Protein AF-A0A6P7T5J6-F1 (afdb_monomer_lite)

Foldseek 3Di:
DLLVLLLVLLLVLCVVCVVVQLVQQDPVLLVLLVVQCVVVVVDDVVLVVVLVVDDHSSSSSNSVSVSLSVSSVPDDSVSNVVSSVSSLVSCCVRPVVSSVVSVVSSVVSSVVVVVVVVVVVVVVVVVVVVVVVVVVVVVVVVVVVVVVVVVVVVVVVVVVVVVVVVVVVVVVVVVVVVVVVVVD

InterPro domains:
  IPR001315 CARD domain [PF00619] (13-102)
  IPR001315 CARD domain [PS50209] (6-106)
  IPR011029 Death-like domain superfamily [G3DSA:1.10.533.10] (2-104)
  IPR011029 Death-like domain superfamily [SSF47986] (11-71)

Sequence (184 aa):
MMAALQQMSNAKIIQRYYEVLVNSLDSVGIKKIIDRLLSHSLILIENKNEIQTEKTPEDKSRKLLDIILNQVRTEDNENKSEFFDEFMKVLNEVDKNLASSMKKEAEEKAKKEAEEKAKKEAEEKAKKEAEEKAKKEAEEKAKKEAEEKAKKEAEEKAKKEAEEKAKKEAEEKAEEEETLAALM

pLDDT: mean 88.1, std 8.44, range [58.12, 95.31]

Radius of gyration: 41.43 Å; chains: 1; bounding box: 93×23×114 Å

Organism: NCBI:txid2607531

Secondary structure (DSSP, 8-state):
-HHHHHHHHHHHHHHHTHHHHHHH--HHHHHHHHHHHHHTTSS-HHHHHHHHT-SSHHHHHHHHHHHHHHHHHHS-HHHHHHHHHHHHHHHHHH-HHHHHHHHHHHHHHHHHHHHHHHHHHHHHHHHHHHHHHHHHHHHHHHHHHHHHHHHHHHHHHHHHHHHHHHHHHHHHHHHHHHHHHTT-

Structure (mmCIF, N/CA/C/O backbone):
data_AF-A0A6P7T5J6-F1
#
_entry.id   AF-A0A6P7T5J6-F1
#
loop_
_atom_site.group_PDB
_atom_site.id
_atom_site.type_symbol
_atom_site.label_atom_id
_atom_site.label_alt_id
_atom_site.label_comp_id
_atom_site.label_asym_id
_atom_site.label_entity_id
_atom_site.label_seq_id
_atom_site.pdbx_PDB_ins_code
_atom_site.Cartn_x
_atom_site.Cartn_y
_atom_site.Cartn_z
_atom_site.occupancy
_atom_site.B_iso_or_equiv
_atom_site.auth_seq_id
_atom_site.auth_comp_id
_atom_site.auth_asym_id
_atom_site.auth_atom_id
_atom_site.pdbx_PDB_model_num
ATOM 1 N N . MET A 1 1 ? 2.928 -9.021 0.822 1.00 58.12 1 MET A N 1
ATOM 2 C CA . MET A 1 1 ? 2.560 -7.713 0.224 1.00 58.12 1 MET A CA 1
ATOM 3 C C . MET A 1 1 ? 1.120 -7.299 0.520 1.00 58.12 1 MET A C 1
ATOM 5 O O . MET A 1 1 ? 0.932 -6.166 0.938 1.00 58.12 1 MET A O 1
ATOM 9 N N . MET A 1 2 ? 0.125 -8.185 0.361 1.00 63.31 2 MET A N 1
ATOM 10 C CA . MET A 1 2 ? -1.283 -7.864 0.668 1.00 63.31 2 MET A CA 1
ATOM 11 C C . MET A 1 2 ? -1.521 -7.481 2.135 1.00 63.31 2 MET A C 1
ATOM 13 O O . MET A 1 2 ? -2.202 -6.496 2.385 1.00 63.31 2 MET A O 1
ATOM 17 N N . ALA A 1 3 ? -0.891 -8.177 3.090 1.00 65.44 3 ALA A N 1
ATOM 18 C CA . ALA A 1 3 ? -1.023 -7.852 4.514 1.00 65.44 3 ALA A CA 1
ATOM 19 C C . ALA A 1 3 ? -0.631 -6.394 4.828 1.00 65.44 3 ALA A C 1
ATOM 21 O O . ALA A 1 3 ? -1.366 -5.697 5.512 1.00 65.44 3 ALA A O 1
ATOM 22 N N . ALA A 1 4 ? 0.463 -5.884 4.252 1.00 63.16 4 ALA A N 1
ATOM 23 C CA . ALA A 1 4 ? 0.911 -4.506 4.478 1.00 63.16 4 ALA A CA 1
ATOM 24 C C . ALA A 1 4 ? -0.040 -3.443 3.886 1.00 63.16 4 ALA A C 1
ATOM 26 O O . ALA A 1 4 ? -0.195 -2.369 4.465 1.00 63.16 4 ALA A O 1
ATOM 27 N N . LEU A 1 5 ? -0.690 -3.738 2.752 1.00 66.00 5 LEU A N 1
ATOM 28 C CA . LEU A 1 5 ? -1.723 -2.867 2.172 1.00 66.00 5 LEU A CA 1
ATOM 29 C C . LEU A 1 5 ? -2.983 -2.865 3.039 1.00 66.00 5 LEU A C 1
ATOM 31 O O . LEU A 1 5 ? -3.503 -1.802 3.368 1.00 66.00 5 LEU A O 1
ATOM 35 N N . GLN A 1 6 ? -3.411 -4.045 3.494 1.00 69.88 6 GLN A N 1
ATOM 36 C CA . GLN A 1 6 ? -4.529 -4.174 4.424 1.00 69.88 6 GLN A CA 1
ATOM 37 C C . GLN A 1 6 ? -4.282 -3.369 5.708 1.00 69.88 6 GLN A C 1
ATOM 39 O O . GLN A 1 6 ? -5.162 -2.630 6.134 1.00 69.88 6 GLN A O 1
ATOM 44 N N . GLN A 1 7 ? -3.075 -3.417 6.281 1.00 66.88 7 GLN A N 1
ATOM 45 C CA . GLN A 1 7 ? -2.768 -2.660 7.500 1.00 66.88 7 GLN A CA 1
ATOM 46 C C . GLN A 1 7 ? -2.762 -1.138 7.289 1.00 66.88 7 GLN A C 1
ATOM 48 O O . GLN A 1 7 ? -3.296 -0.396 8.116 1.00 66.88 7 GLN A O 1
ATOM 53 N N . MET A 1 8 ? -2.210 -0.648 6.170 1.00 66.19 8 MET A N 1
ATOM 54 C CA . MET A 1 8 ? -2.306 0.777 5.824 1.00 66.19 8 MET A CA 1
ATOM 55 C C . MET A 1 8 ? -3.761 1.214 5.625 1.00 66.19 8 MET A C 1
ATOM 57 O O . MET A 1 8 ? -4.121 2.323 6.021 1.00 66.19 8 MET A O 1
ATOM 61 N N . SER A 1 9 ? -4.599 0.348 5.055 1.00 76.06 9 SER A N 1
ATOM 62 C CA . SER A 1 9 ? -6.038 0.579 4.934 1.00 76.06 9 SER A CA 1
ATOM 63 C C . SER A 1 9 ? -6.704 0.668 6.315 1.00 76.06 9 SER A C 1
ATOM 65 O O . SER A 1 9 ? -7.378 1.658 6.601 1.00 76.06 9 SER A O 1
ATOM 67 N N . ASN A 1 10 ? -6.431 -0.285 7.213 1.00 79.75 10 ASN A N 1
ATOM 68 C CA . ASN A 1 10 ? -7.005 -0.360 8.562 1.00 79.75 10 ASN A CA 1
ATOM 69 C C . ASN A 1 10 ? -6.743 0.914 9.392 1.00 79.75 10 ASN A C 1
ATOM 71 O O . ASN A 1 10 ? -7.677 1.512 9.932 1.00 79.75 10 ASN A O 1
ATOM 75 N N . ALA A 1 11 ? -5.495 1.398 9.433 1.00 80.81 11 ALA A N 1
ATOM 76 C CA . ALA A 1 11 ? -5.151 2.631 10.151 1.00 80.81 11 ALA A CA 1
ATOM 77 C C . ALA A 1 11 ? -5.853 3.869 9.561 1.00 80.81 11 ALA A C 1
ATOM 79 O O . ALA A 1 11 ? -6.397 4.694 10.298 1.00 80.81 11 ALA A O 1
ATOM 80 N N . LYS A 1 12 ? -5.893 3.987 8.224 1.00 83.88 12 LYS A N 1
ATOM 81 C CA . LYS A 1 12 ? -6.597 5.082 7.531 1.00 83.88 12 LYS A CA 1
ATOM 82 C C . LYS A 1 12 ? -8.100 5.071 7.818 1.00 83.88 12 LYS A C 1
ATOM 84 O O . LYS A 1 12 ? -8.734 6.123 7.773 1.00 83.88 12 LYS A O 1
ATOM 89 N N . ILE A 1 13 ? -8.684 3.902 8.070 1.00 87.06 13 ILE A N 1
ATOM 90 C CA . ILE A 1 13 ? -10.112 3.764 8.372 1.00 87.06 13 ILE A CA 1
ATOM 91 C C . ILE A 1 13 ? -10.403 4.240 9.780 1.00 87.06 13 ILE A C 1
ATOM 93 O O . ILE A 1 13 ? -11.282 5.078 9.939 1.00 87.06 13 ILE A O 1
ATOM 97 N N . ILE A 1 14 ? -9.632 3.812 10.781 1.00 86.88 14 ILE A N 1
ATOM 98 C CA . ILE A 1 14 ? -9.798 4.332 12.147 1.00 86.88 14 ILE A CA 1
ATOM 99 C C . ILE A 1 14 ? -9.673 5.860 12.150 1.00 86.88 14 ILE A C 1
ATOM 101 O O . ILE A 1 14 ? -10.515 6.535 12.728 1.00 86.88 14 ILE A O 1
ATOM 105 N N . GLN A 1 15 ? -8.693 6.418 11.430 1.00 87.69 15 GLN A N 1
ATOM 106 C CA . GLN A 1 15 ? -8.548 7.871 11.294 1.00 87.69 15 GLN A CA 1
ATOM 107 C C . GLN A 1 15 ? -9.762 8.540 10.642 1.00 87.69 15 GLN A C 1
ATOM 109 O O . GLN A 1 15 ? -10.197 9.596 11.089 1.00 87.69 15 GLN A O 1
ATOM 114 N N . ARG A 1 16 ? -10.328 7.938 9.591 1.00 90.31 16 ARG A N 1
ATOM 115 C CA . ARG A 1 16 ? -11.507 8.488 8.912 1.00 90.31 16 ARG A CA 1
ATOM 116 C C . ARG A 1 16 ? -12.739 8.497 9.815 1.00 90.31 16 ARG A C 1
ATOM 118 O O . ARG A 1 16 ? -13.514 9.445 9.767 1.00 90.31 16 ARG A O 1
ATOM 125 N N . TYR A 1 17 ? -12.912 7.451 10.619 1.00 91.62 17 TYR A N 1
ATOM 126 C CA . TYR A 1 17 ? -14.032 7.320 11.550 1.00 91.62 17 TYR A CA 1
ATOM 127 C C . TYR A 1 17 ? -13.726 7.897 12.935 1.00 91.62 17 TYR A C 1
ATOM 129 O O . TYR A 1 17 ? -14.567 7.769 13.816 1.00 91.62 17 TYR A O 1
ATOM 137 N N . TYR A 1 18 ? -12.576 8.550 13.134 1.00 91.88 18 TYR A N 1
ATOM 138 C CA . TYR A 1 18 ? -12.110 8.997 14.449 1.00 91.88 18 TYR A CA 1
ATOM 139 C C . TYR A 1 18 ? -13.162 9.840 15.172 1.00 91.88 18 TYR A C 1
ATOM 141 O O . TYR A 1 18 ? -13.617 9.467 16.246 1.00 91.88 18 TYR A O 1
ATOM 149 N N . GLU A 1 19 ? -13.643 10.909 14.536 1.00 92.56 19 GLU A N 1
ATOM 150 C CA . GLU A 1 19 ? -14.662 11.783 15.129 1.00 92.56 19 GLU A CA 1
ATOM 151 C C . GLU A 1 19 ? -15.984 11.051 15.388 1.00 92.56 19 GLU A C 1
ATOM 153 O O . GLU A 1 19 ? -16.648 11.283 16.395 1.00 92.56 19 GLU A O 1
ATOM 158 N N . VAL A 1 20 ? -16.373 10.125 14.511 1.00 93.62 20 VAL A N 1
ATOM 159 C CA . VAL A 1 20 ? -17.598 9.336 14.702 1.00 93.62 20 VAL A CA 1
ATOM 160 C C . VAL A 1 20 ? -17.445 8.394 15.896 1.00 93.62 20 VAL A C 1
ATOM 162 O O . VAL A 1 20 ? -18.353 8.296 16.715 1.00 93.62 20 VAL A O 1
ATOM 165 N N . LEU A 1 21 ? -16.293 7.737 16.036 1.00 92.50 21 LEU A N 1
ATOM 166 C CA . LEU A 1 21 ? -15.978 6.840 17.149 1.00 92.50 21 LEU A CA 1
ATOM 167 C C . LEU A 1 21 ? -15.921 7.597 18.479 1.00 92.50 21 LEU A C 1
ATOM 169 O O . LEU A 1 21 ? -16.506 7.141 19.456 1.00 92.50 21 LEU A O 1
ATOM 173 N N . VAL A 1 22 ? -15.295 8.777 18.507 1.00 94.00 22 VAL A N 1
ATOM 174 C CA . VAL A 1 22 ? -15.231 9.625 19.708 1.00 94.00 22 VAL A CA 1
ATOM 175 C C . VAL A 1 22 ? -16.624 9.962 20.234 1.00 94.00 22 VAL A C 1
ATOM 177 O O . VAL A 1 22 ? -16.846 9.890 21.438 1.00 94.00 22 VAL A O 1
ATOM 180 N N . ASN A 1 23 ? -17.555 10.291 19.337 1.00 92.56 23 ASN A N 1
ATOM 181 C CA . ASN A 1 23 ? -18.900 10.734 19.706 1.00 92.56 23 ASN A CA 1
ATOM 182 C C . ASN A 1 23 ? -19.918 9.589 19.880 1.00 92.56 23 ASN A C 1
ATOM 184 O O . ASN A 1 23 ? -20.995 9.816 20.425 1.00 92.56 23 ASN A O 1
ATOM 188 N N . SER A 1 24 ? -19.625 8.379 19.392 1.00 89.62 24 SER A N 1
ATOM 189 C CA . SER A 1 24 ? -20.547 7.227 19.455 1.00 89.62 24 SER A CA 1
ATOM 190 C C . SER A 1 24 ? -20.259 6.275 20.613 1.00 89.62 24 SER A C 1
ATOM 192 O O . SER A 1 24 ? -21.161 5.568 21.064 1.00 89.62 24 SER A O 1
ATOM 194 N N . LEU A 1 25 ? -19.019 6.242 21.104 1.00 92.19 25 LEU A N 1
ATOM 195 C CA . LEU A 1 25 ? -18.616 5.358 22.189 1.00 92.19 25 LEU A CA 1
ATOM 196 C C . LEU A 1 25 ? -18.960 5.972 23.550 1.00 92.19 25 LEU A C 1
ATOM 198 O O . LEU A 1 25 ? -18.351 6.943 23.994 1.00 92.19 25 LEU A O 1
ATOM 202 N N . ASP A 1 26 ? -19.917 5.358 24.241 1.00 92.44 26 ASP A N 1
ATOM 203 C CA . ASP A 1 26 ? -20.255 5.702 25.618 1.00 92.44 26 ASP A CA 1
ATOM 204 C C . ASP A 1 26 ? -19.282 5.063 26.629 1.00 92.44 26 ASP A C 1
ATOM 206 O O . ASP A 1 26 ? -18.454 4.208 26.306 1.00 92.44 26 ASP A O 1
ATOM 210 N N . SER A 1 27 ? -19.386 5.441 27.907 1.00 91.31 27 SER A N 1
ATOM 211 C CA . SER A 1 27 ? -18.495 4.908 28.955 1.00 91.31 27 SER A CA 1
ATOM 212 C C . SER A 1 27 ? -18.540 3.379 29.084 1.00 91.31 27 SER A C 1
ATOM 214 O O . SER A 1 27 ? -17.542 2.765 29.470 1.00 91.31 27 SER A O 1
ATOM 216 N N . VAL A 1 28 ? -19.680 2.756 28.771 1.00 92.94 28 VAL A N 1
ATOM 217 C CA . VAL A 1 28 ? -19.847 1.299 28.827 1.00 92.94 28 VAL A CA 1
ATOM 218 C C . VAL A 1 28 ? -19.119 0.636 27.659 1.00 92.94 28 VAL A C 1
ATOM 220 O O . VAL A 1 28 ? -18.374 -0.322 27.873 1.00 92.94 28 VAL A O 1
ATOM 223 N N . GLY A 1 29 ? -19.294 1.155 26.445 1.00 93.12 29 GLY A N 1
ATOM 224 C CA . GLY A 1 29 ? -18.619 0.713 25.233 1.00 93.12 29 GLY A CA 1
ATOM 225 C C . GLY A 1 29 ? -17.107 0.862 25.338 1.00 93.12 29 GLY A C 1
ATOM 226 O O . GLY A 1 29 ? -16.384 -0.106 25.117 1.00 93.12 29 GLY A O 1
ATOM 227 N N . ILE A 1 30 ? -16.630 2.020 25.798 1.00 94.06 30 ILE A N 1
ATOM 228 C CA . ILE A 1 30 ? -15.204 2.274 26.051 1.00 94.06 30 ILE A CA 1
ATOM 229 C C . ILE A 1 30 ? -14.637 1.234 27.021 1.00 94.06 30 ILE A C 1
ATOM 231 O O . ILE A 1 30 ? -13.613 0.611 26.739 1.00 94.06 30 ILE A O 1
ATOM 235 N N . LYS A 1 31 ? -15.316 0.991 28.151 1.00 93.88 31 LYS A N 1
ATOM 236 C CA . LYS A 1 31 ? -14.871 -0.002 29.137 1.00 93.88 31 LYS A CA 1
ATOM 237 C C . LYS A 1 31 ? -14.811 -1.410 28.539 1.00 93.88 31 LYS A C 1
ATOM 239 O O . LYS A 1 31 ? -13.844 -2.120 28.798 1.00 93.88 31 LYS A O 1
ATOM 244 N N . LYS A 1 32 ? -15.808 -1.806 27.739 1.00 95.06 32 LYS A N 1
ATOM 245 C CA . LYS A 1 32 ? -15.815 -3.107 27.049 1.00 95.06 32 LYS A CA 1
ATOM 246 C C . LYS A 1 32 ? -14.628 -3.249 26.102 1.00 95.06 32 LYS A C 1
ATOM 248 O O . LYS A 1 32 ? -13.966 -4.281 26.137 1.00 95.06 32 LYS A O 1
ATOM 253 N N . ILE A 1 33 ? -14.342 -2.220 25.303 1.00 93.50 33 ILE A N 1
ATOM 254 C CA . ILE A 1 33 ? -13.200 -2.218 24.380 1.00 93.50 33 ILE A CA 1
ATOM 255 C C . ILE A 1 33 ? -11.894 -2.368 25.164 1.00 93.50 33 ILE A C 1
ATOM 257 O O . ILE A 1 33 ? -11.106 -3.260 24.866 1.00 93.50 33 ILE A O 1
ATOM 261 N N . ILE A 1 34 ? -11.697 -1.567 26.213 1.00 93.38 34 ILE A N 1
ATOM 262 C CA . ILE A 1 34 ? -10.494 -1.627 27.053 1.00 93.38 34 ILE A CA 1
ATOM 263 C C . ILE A 1 34 ? -10.323 -3.011 27.685 1.00 93.38 34 ILE A C 1
ATOM 265 O O . ILE A 1 34 ? -9.252 -3.602 27.582 1.00 93.38 34 ILE A O 1
ATOM 269 N N . ASP A 1 35 ? -11.362 -3.539 28.337 1.00 94.12 35 ASP A N 1
ATOM 270 C CA . ASP A 1 35 ? -11.283 -4.834 29.018 1.00 94.12 35 ASP A CA 1
ATOM 271 C C . ASP A 1 35 ? -11.013 -5.972 28.013 1.00 94.12 35 ASP A C 1
ATOM 273 O O . ASP A 1 35 ? -10.242 -6.887 28.311 1.00 94.12 35 ASP A O 1
ATOM 277 N N . ARG A 1 36 ? -11.576 -5.891 26.797 1.00 94.00 36 ARG A N 1
ATOM 278 C CA . ARG A 1 36 ? -11.329 -6.863 25.726 1.00 94.00 36 ARG A CA 1
ATOM 279 C C . ARG A 1 36 ? -9.891 -6.804 25.220 1.00 94.00 36 ARG A C 1
ATOM 281 O O . ARG A 1 36 ? -9.239 -7.846 25.169 1.00 94.00 36 ARG A O 1
ATOM 288 N N . LEU A 1 37 ? -9.388 -5.618 24.890 1.00 90.56 37 LEU A N 1
ATOM 289 C CA . LEU A 1 37 ? -8.021 -5.449 24.393 1.00 90.56 37 LEU A CA 1
ATOM 290 C C . LEU A 1 37 ? -6.986 -5.839 25.460 1.00 90.56 37 LEU A C 1
ATOM 292 O O . LEU A 1 37 ? -6.010 -6.514 2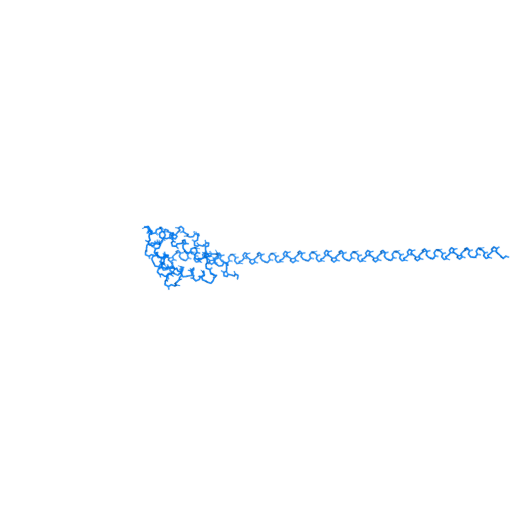5.145 1.00 90.56 37 LEU A O 1
ATOM 296 N N . LEU A 1 38 ? -7.236 -5.517 26.735 1.00 91.50 38 LEU A N 1
ATOM 297 C CA . LEU A 1 38 ? -6.406 -5.984 27.851 1.00 91.50 38 LEU A CA 1
ATOM 298 C C . LEU A 1 38 ? -6.393 -7.507 27.972 1.00 91.50 38 LEU A C 1
ATOM 300 O O . LEU A 1 38 ? -5.334 -8.091 28.174 1.00 91.50 38 LEU A O 1
ATOM 304 N N . SER A 1 39 ? -7.555 -8.162 27.858 1.00 92.31 39 SER A N 1
ATOM 305 C CA . SER A 1 39 ? -7.640 -9.625 27.986 1.00 92.31 39 SER A CA 1
ATOM 306 C C . SER A 1 39 ? -6.856 -10.375 26.903 1.00 92.31 39 SER A C 1
ATOM 308 O O . SER A 1 39 ? -6.379 -11.476 27.157 1.00 92.31 39 SER A O 1
ATOM 310 N N . HIS A 1 40 ? -6.670 -9.755 25.734 1.00 88.88 40 HIS A N 1
ATOM 311 C CA . HIS A 1 40 ? -5.857 -10.281 24.634 1.00 88.88 40 HIS A CA 1
ATOM 312 C C . HIS A 1 40 ? -4.402 -9.791 24.685 1.00 88.88 40 HIS A C 1
ATOM 314 O O . HIS A 1 40 ? -3.641 -10.051 23.764 1.00 88.88 40 HIS A O 1
ATOM 320 N N . SER A 1 41 ? -3.996 -9.089 25.751 1.00 88.12 41 SER A N 1
ATOM 321 C CA . SER A 1 41 ? -2.662 -8.477 25.884 1.00 88.12 41 SER A CA 1
ATOM 322 C C . SER A 1 41 ? -2.300 -7.503 24.750 1.00 88.12 41 SER A C 1
ATOM 324 O O . SER A 1 41 ? -1.126 -7.268 24.489 1.00 88.12 41 SER A O 1
ATOM 326 N N . LEU A 1 42 ? -3.307 -6.912 24.096 1.00 86.19 42 LEU A N 1
ATOM 327 C CA . LEU A 1 42 ? -3.141 -5.959 22.990 1.00 86.19 42 LEU A CA 1
ATOM 328 C C . LEU A 1 42 ? -2.878 -4.527 23.482 1.00 86.19 42 LEU A C 1
ATOM 330 O O . LEU A 1 42 ? -2.356 -3.690 22.753 1.00 86.19 42 LEU A O 1
ATOM 334 N N . ILE A 1 43 ? -3.260 -4.228 24.724 1.00 89.12 43 ILE A N 1
ATOM 335 C CA . ILE A 1 43 ? -2.902 -2.994 25.430 1.00 89.12 43 ILE A CA 1
ATOM 336 C C . ILE A 1 43 ? -2.410 -3.341 26.836 1.00 89.12 43 ILE A C 1
ATOM 338 O O . ILE A 1 43 ? -2.712 -4.414 27.356 1.00 89.12 43 ILE A O 1
ATOM 342 N N . LEU A 1 44 ? -1.674 -2.423 27.463 1.00 90.44 44 LEU A N 1
ATOM 343 C CA . LEU A 1 44 ? -1.139 -2.599 28.814 1.00 90.44 44 LEU A CA 1
ATOM 344 C C . LEU A 1 44 ? -2.083 -2.042 29.889 1.00 90.44 44 LEU A C 1
ATOM 346 O O . LEU A 1 44 ? -2.957 -1.219 29.607 1.00 90.44 44 LEU A O 1
ATOM 350 N N . ILE A 1 45 ? -1.908 -2.465 31.145 1.00 91.00 45 ILE A N 1
ATOM 351 C CA . ILE A 1 45 ? -2.740 -1.982 32.259 1.00 91.00 45 ILE A CA 1
ATOM 352 C C . ILE A 1 45 ? -2.549 -0.477 32.497 1.00 91.00 45 ILE A C 1
ATOM 354 O O . ILE A 1 45 ? -3.500 0.222 32.846 1.00 91.00 45 ILE A O 1
ATOM 358 N N . GLU A 1 46 ? -1.350 0.036 32.226 1.00 92.25 46 GLU A N 1
ATOM 359 C CA . GLU A 1 46 ? -1.015 1.457 32.237 1.00 92.25 46 GLU A CA 1
ATOM 360 C C . GLU A 1 46 ? -1.910 2.233 31.265 1.00 92.25 46 GLU A C 1
ATOM 362 O O . GLU A 1 46 ? -2.517 3.224 31.667 1.00 92.25 46 GLU A O 1
ATOM 367 N N . ASN A 1 47 ? -2.117 1.713 30.048 1.00 91.75 47 ASN A N 1
ATOM 368 C CA . ASN A 1 47 ? -3.011 2.309 29.049 1.00 91.75 47 ASN A CA 1
ATOM 369 C C . ASN A 1 47 ? -4.442 2.448 29.597 1.00 91.75 47 ASN A C 1
ATOM 371 O O . ASN A 1 47 ? -5.084 3.483 29.427 1.00 91.75 47 ASN A O 1
ATOM 375 N N . LYS A 1 48 ? -4.953 1.429 30.305 1.00 92.69 48 LYS A N 1
ATOM 376 C CA . LYS A 1 48 ? -6.274 1.506 30.958 1.00 92.69 48 LYS A CA 1
ATOM 377 C C . LYS A 1 48 ? -6.312 2.576 32.040 1.00 92.69 48 LYS A C 1
ATOM 379 O O . LYS A 1 48 ? -7.287 3.323 32.098 1.00 92.69 48 LYS A O 1
ATOM 384 N N . ASN A 1 49 ? -5.289 2.643 32.885 1.00 92.38 49 ASN A N 1
ATOM 385 C CA . ASN A 1 49 ? -5.221 3.634 33.955 1.00 92.38 49 ASN A CA 1
ATOM 386 C C . ASN A 1 49 ? -5.200 5.053 33.376 1.00 92.38 49 ASN A C 1
ATOM 388 O O . ASN A 1 49 ? -5.956 5.907 33.829 1.00 92.38 49 ASN A O 1
ATOM 392 N N . GLU A 1 50 ? -4.417 5.276 32.321 1.00 93.19 50 GLU A N 1
ATOM 393 C CA . GLU A 1 50 ? -4.347 6.551 31.610 1.00 93.19 50 GLU A CA 1
ATOM 394 C C . GLU A 1 50 ? -5.671 6.956 30.961 1.00 93.19 50 GLU A C 1
ATOM 396 O O . GLU A 1 50 ? -6.020 8.134 30.983 1.00 93.19 50 GLU A O 1
ATOM 401 N N . ILE A 1 51 ? -6.426 6.018 30.386 1.00 93.38 51 ILE A N 1
ATOM 402 C CA . ILE A 1 51 ? -7.759 6.325 29.851 1.00 93.38 51 ILE A CA 1
ATOM 403 C C . ILE A 1 51 ? -8.720 6.655 31.001 1.00 93.38 51 ILE A C 1
ATOM 405 O O . ILE A 1 51 ? -9.524 7.576 30.902 1.00 93.38 51 ILE A O 1
ATOM 409 N N . GLN A 1 52 ? -8.635 5.947 32.129 1.00 91.50 52 GLN A N 1
ATOM 410 C CA . GLN A 1 52 ? -9.524 6.171 33.271 1.00 91.50 52 GLN A CA 1
ATOM 411 C C . GLN A 1 52 ? -9.352 7.535 33.948 1.00 91.50 52 GLN A C 1
ATOM 413 O O . GLN A 1 52 ? -10.306 7.987 34.584 1.00 91.50 52 GLN A O 1
ATOM 418 N N . THR A 1 53 ? -8.199 8.202 33.805 1.00 93.44 53 THR A N 1
ATOM 419 C CA . THR A 1 53 ? -8.001 9.557 34.350 1.00 93.44 53 THR A CA 1
ATOM 420 C C . THR A 1 53 ? -8.820 10.626 33.630 1.00 93.44 53 THR A C 1
ATOM 422 O O . THR A 1 53 ? -9.030 11.705 34.184 1.00 93.44 53 THR A O 1
ATOM 425 N N . GLU A 1 54 ? -9.280 10.351 32.409 1.00 95.31 54 GLU A N 1
ATOM 426 C CA . GLU A 1 54 ? -10.065 11.303 31.630 1.00 95.31 54 GLU A CA 1
ATOM 427 C C . GLU A 1 54 ? -11.481 11.472 32.201 1.00 95.31 54 GLU A C 1
ATOM 429 O O . GLU A 1 54 ? -12.108 10.528 32.693 1.00 95.31 54 GLU A O 1
ATOM 434 N N . LYS A 1 55 ? -12.000 12.703 32.157 1.00 92.19 55 LYS A N 1
ATOM 435 C CA . LYS A 1 55 ? -13.265 13.059 32.823 1.00 92.19 55 LYS A CA 1
ATOM 436 C C . LYS A 1 55 ? -14.486 12.698 31.989 1.00 92.19 55 LYS A C 1
ATOM 438 O O . LYS A 1 55 ? -15.478 12.218 32.536 1.00 92.19 55 LYS A O 1
ATOM 443 N N . THR A 1 56 ? -14.419 12.945 30.686 1.00 94.62 56 THR A N 1
ATOM 444 C CA . THR A 1 56 ? -15.550 12.782 29.770 1.00 94.62 56 THR A CA 1
ATOM 445 C C . THR A 1 56 ? -15.433 11.469 28.986 1.00 94.62 56 THR A C 1
ATOM 447 O O . THR A 1 56 ? -14.319 10.972 28.791 1.00 94.62 56 THR A O 1
ATOM 450 N N . PRO A 1 57 ? -16.551 10.860 28.554 1.00 92.56 57 PRO A N 1
ATOM 451 C CA . PRO A 1 57 ? -16.517 9.729 27.627 1.00 92.56 57 PRO A CA 1
ATOM 452 C C . PRO A 1 57 ? -15.747 10.050 26.340 1.00 92.56 57 PRO A C 1
ATOM 454 O O . PRO A 1 57 ? -14.984 9.220 25.864 1.00 92.56 57 PRO A O 1
ATOM 457 N N . GLU A 1 58 ? -15.875 11.267 25.818 1.00 94.25 58 GLU A N 1
ATOM 458 C CA . GLU A 1 58 ? -15.229 11.695 24.580 1.00 94.25 58 GLU A CA 1
ATOM 459 C C . GLU A 1 58 ? -13.705 11.749 24.737 1.00 94.25 58 GLU A C 1
ATOM 461 O O . GLU A 1 58 ? -12.979 11.252 23.878 1.00 94.25 58 GLU A O 1
ATOM 466 N N . ASP A 1 59 ? -13.200 12.283 25.853 1.00 95.31 59 ASP A N 1
ATOM 467 C CA . ASP A 1 59 ? -11.757 12.331 26.132 1.00 95.31 59 ASP A CA 1
ATOM 468 C C . ASP A 1 59 ? -11.182 10.927 26.350 1.00 95.31 59 ASP A C 1
ATOM 470 O O . ASP A 1 59 ? -10.101 10.607 25.849 1.00 95.31 59 ASP A O 1
ATOM 474 N N . LYS A 1 60 ? -11.946 10.046 27.012 1.00 94.75 60 LYS A N 1
ATOM 475 C CA . LYS A 1 60 ? -11.600 8.623 27.133 1.00 94.75 60 LYS A CA 1
ATOM 476 C C . LYS A 1 60 ? -11.510 7.952 25.766 1.00 94.75 60 LYS A C 1
ATOM 478 O O . LYS A 1 60 ? -10.553 7.222 25.511 1.00 94.75 60 LYS A O 1
ATOM 483 N N . SER A 1 61 ? -12.484 8.204 24.892 1.00 93.19 61 SER A N 1
ATOM 484 C CA . SER A 1 61 ? -12.512 7.673 23.530 1.00 93.19 61 SER A CA 1
ATOM 485 C C . SER A 1 61 ? -11.347 8.191 22.695 1.00 93.19 61 SER A C 1
ATOM 487 O O . SER A 1 61 ? -10.687 7.388 22.046 1.00 93.19 61 SER A O 1
ATOM 489 N N . ARG A 1 62 ? -11.034 9.494 22.747 1.00 95.00 62 ARG A N 1
ATOM 490 C CA . ARG A 1 62 ? -9.868 10.071 22.053 1.00 95.00 62 ARG A CA 1
ATOM 491 C C . ARG A 1 62 ? -8.582 9.376 22.472 1.00 95.00 62 ARG A C 1
ATOM 493 O O . ARG A 1 62 ? -7.867 8.855 21.626 1.00 95.00 62 ARG A O 1
ATOM 500 N N . LYS A 1 63 ? -8.344 9.275 23.781 1.00 94.75 63 LYS A N 1
ATOM 501 C CA . LYS A 1 63 ? -7.132 8.650 24.317 1.00 94.75 63 LYS A CA 1
ATOM 502 C C . LYS A 1 63 ? -7.041 7.162 23.977 1.00 94.75 63 LYS A C 1
ATOM 504 O O . LYS A 1 63 ? -5.978 6.682 23.596 1.00 94.75 63 LYS A O 1
ATOM 509 N N . LEU A 1 64 ? -8.161 6.440 24.047 1.00 92.75 64 LEU A N 1
ATOM 510 C CA . LEU A 1 64 ? -8.249 5.049 23.599 1.00 92.75 64 LEU A CA 1
ATOM 511 C C . LEU A 1 64 ? -7.898 4.916 22.109 1.00 92.75 64 LEU A C 1
ATOM 513 O O . LEU A 1 64 ? -7.091 4.062 21.749 1.00 92.75 64 LEU A O 1
ATOM 517 N N . LEU A 1 65 ? -8.478 5.754 21.248 1.00 91.75 65 LEU A N 1
ATOM 518 C CA . LEU A 1 65 ? -8.229 5.730 19.806 1.00 91.75 65 LEU A CA 1
ATOM 519 C C . LEU A 1 65 ? -6.793 6.131 19.460 1.00 91.75 65 LEU A C 1
ATOM 521 O O . LEU A 1 65 ? -6.220 5.552 18.542 1.00 91.75 65 LEU A O 1
ATOM 525 N N . ASP A 1 66 ? -6.190 7.055 20.202 1.00 90.75 66 ASP A N 1
ATOM 526 C CA . ASP A 1 66 ? -4.788 7.436 20.027 1.00 90.75 66 ASP A CA 1
ATOM 527 C C . ASP A 1 66 ? -3.852 6.267 20.367 1.00 90.75 66 ASP A C 1
ATOM 529 O O . ASP A 1 66 ? -2.919 5.982 19.614 1.00 90.75 66 ASP A O 1
ATOM 533 N N . ILE A 1 67 ? -4.137 5.531 21.449 1.00 89.19 67 ILE A N 1
ATOM 534 C CA . ILE A 1 67 ? -3.402 4.311 21.819 1.00 89.19 67 ILE A CA 1
ATOM 535 C C . ILE A 1 67 ? -3.570 3.241 20.738 1.00 89.19 67 ILE A C 1
ATOM 537 O O . ILE A 1 67 ? -2.577 2.688 20.273 1.00 89.19 67 ILE A O 1
ATOM 541 N N . ILE A 1 68 ? -4.803 3.002 20.280 1.00 85.56 68 ILE A N 1
ATOM 542 C CA . ILE A 1 68 ? -5.108 2.079 19.176 1.00 85.56 68 ILE A CA 1
ATOM 543 C C . ILE A 1 68 ? -4.310 2.455 17.916 1.00 85.56 68 ILE A C 1
ATOM 545 O O . ILE A 1 68 ? -3.639 1.613 17.322 1.00 85.56 68 ILE A O 1
ATOM 549 N N . LEU A 1 69 ? -4.348 3.724 17.505 1.00 85.00 69 LEU A N 1
ATOM 550 C CA . LEU A 1 69 ? -3.655 4.205 16.310 1.00 85.00 69 LEU A CA 1
ATOM 551 C C . LEU A 1 69 ? -2.134 4.100 16.440 1.00 85.00 69 LEU A C 1
ATOM 553 O O . LEU A 1 69 ? -1.464 3.803 15.449 1.00 85.00 69 LEU A O 1
ATOM 557 N N . ASN A 1 70 ? -1.585 4.334 17.632 1.00 83.06 70 ASN A N 1
ATOM 558 C C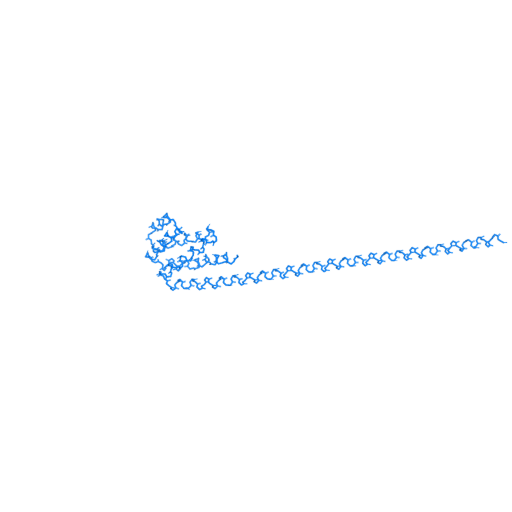A . ASN A 1 70 ? -0.160 4.172 17.895 1.00 83.06 70 ASN A CA 1
ATOM 559 C C . ASN A 1 70 ? 0.248 2.697 17.855 1.00 83.06 70 ASN A C 1
ATOM 561 O O . ASN A 1 70 ? 1.211 2.379 17.162 1.00 83.06 70 ASN A O 1
ATOM 565 N N . GLN A 1 71 ? -0.524 1.795 18.464 1.00 77.06 71 GLN A N 1
ATOM 566 C CA . GLN A 1 71 ? -0.230 0.360 18.463 1.00 77.06 71 GLN A CA 1
ATOM 567 C C . GLN A 1 71 ? -0.257 -0.223 17.044 1.00 77.06 71 GLN A C 1
ATOM 569 O O . GLN A 1 71 ? 0.691 -0.877 16.604 1.00 77.06 71 GLN A O 1
ATOM 574 N N . VAL A 1 72 ? -1.267 0.157 16.251 1.00 69.88 72 VAL A N 1
ATOM 575 C CA . VAL A 1 72 ? -1.359 -0.197 14.824 1.00 69.88 72 VAL A CA 1
ATOM 576 C C . VAL A 1 72 ? -0.185 0.386 14.010 1.00 69.88 72 VAL A C 1
ATOM 578 O O . VAL A 1 72 ? 0.165 -0.124 12.942 1.00 69.88 72 VAL A O 1
ATOM 581 N N . ARG A 1 73 ? 0.488 1.443 14.481 1.00 67.88 73 ARG A N 1
ATOM 582 C CA . ARG A 1 73 ? 1.689 1.991 13.826 1.00 67.88 73 ARG A CA 1
ATOM 583 C C . ARG A 1 73 ? 2.974 1.281 14.254 1.00 67.88 73 ARG A C 1
ATOM 585 O O . ARG A 1 73 ? 3.807 1.054 13.376 1.00 67.88 73 ARG A O 1
ATOM 592 N N . THR A 1 74 ? 3.121 0.909 15.523 1.00 64.56 74 THR A N 1
ATOM 593 C CA . THR A 1 74 ? 4.396 0.469 16.119 1.00 64.56 74 THR A CA 1
ATOM 594 C C . THR A 1 74 ? 4.629 -1.040 16.154 1.00 64.56 74 THR A C 1
ATOM 596 O O . THR A 1 74 ? 5.786 -1.442 16.224 1.00 64.56 74 THR A O 1
ATOM 599 N N . GLU A 1 75 ? 3.587 -1.872 16.105 1.00 61.75 75 GLU A N 1
ATOM 600 C CA . GLU A 1 75 ? 3.751 -3.336 16.147 1.00 61.75 75 GLU A CA 1
ATOM 601 C C . GLU A 1 75 ? 4.240 -3.931 14.810 1.00 61.75 75 GLU A C 1
ATOM 603 O O . GLU A 1 75 ? 4.355 -3.233 13.802 1.00 61.75 75 GLU A O 1
ATOM 608 N N . ASP A 1 76 ? 4.573 -5.220 14.773 1.00 63.66 76 ASP A N 1
ATOM 609 C CA . ASP A 1 76 ? 4.837 -5.954 13.531 1.00 63.66 76 ASP A CA 1
ATOM 610 C C . ASP A 1 76 ? 3.535 -6.271 12.761 1.00 63.66 76 ASP A C 1
ATOM 612 O O . ASP A 1 76 ? 2.421 -6.082 13.245 1.00 63.66 76 ASP A O 1
ATOM 616 N N . ASN A 1 77 ? 3.656 -6.693 11.498 1.00 63.44 77 ASN A N 1
ATOM 617 C CA . ASN A 1 77 ? 2.514 -6.763 10.575 1.00 63.44 77 ASN A CA 1
ATOM 618 C C . ASN A 1 77 ? 1.424 -7.775 10.970 1.00 63.44 77 ASN A C 1
ATOM 620 O O . ASN A 1 77 ? 0.289 -7.611 10.521 1.00 63.44 77 ASN A O 1
ATOM 624 N N . GLU A 1 78 ? 1.767 -8.815 11.729 1.00 66.94 78 GLU A N 1
ATOM 625 C CA . GLU A 1 78 ? 0.827 -9.859 12.149 1.00 66.94 78 GLU A CA 1
ATOM 626 C C . GLU A 1 78 ? -0.006 -9.363 13.338 1.00 66.94 78 GLU A C 1
ATOM 628 O O . GLU A 1 78 ? -1.237 -9.330 13.255 1.00 66.94 78 GLU A O 1
ATOM 633 N N . ASN A 1 79 ? 0.666 -8.801 14.347 1.00 67.19 79 ASN A N 1
ATOM 634 C CA . ASN A 1 79 ? 0.036 -8.245 15.547 1.00 67.19 79 ASN A CA 1
ATOM 635 C C . ASN A 1 79 ? -0.910 -7.061 15.247 1.00 67.19 79 ASN A C 1
ATOM 637 O O . ASN A 1 79 ? -2.007 -6.983 15.799 1.00 67.19 79 ASN A O 1
ATOM 641 N N . LYS A 1 80 ? -0.593 -6.210 14.257 1.00 73.12 80 LYS A N 1
ATOM 642 C CA . LYS A 1 80 ? -1.502 -5.131 13.799 1.00 73.12 80 LYS A CA 1
ATOM 643 C C . LYS A 1 80 ? -2.851 -5.633 13.291 1.00 73.12 80 LYS A C 1
ATOM 645 O O . LYS A 1 80 ? -3.871 -4.968 13.491 1.00 73.12 80 LYS A O 1
ATOM 650 N N . SER A 1 81 ? -2.846 -6.764 12.582 1.00 76.56 81 SER A N 1
ATOM 651 C CA . SER A 1 81 ? -4.077 -7.332 12.032 1.00 76.56 81 SER A CA 1
ATOM 652 C C . SER A 1 81 ? -4.950 -7.855 13.151 1.00 76.56 81 SER A C 1
ATOM 654 O O . SER A 1 81 ? -6.130 -7.527 13.201 1.00 76.56 81 SER A O 1
ATOM 656 N N . GLU A 1 82 ? -4.346 -8.608 14.068 1.00 81.06 82 GLU A N 1
ATOM 657 C CA . GLU A 1 82 ? -5.039 -9.159 15.224 1.00 81.06 82 GLU A CA 1
ATOM 658 C C . GLU A 1 82 ? -5.618 -8.046 16.101 1.00 81.06 82 GLU A C 1
ATOM 660 O O . GLU A 1 82 ? -6.790 -8.108 16.476 1.00 81.06 82 GLU A O 1
ATOM 665 N N . PHE A 1 83 ? -4.855 -6.971 16.320 1.00 84.44 83 PHE A N 1
ATOM 666 C CA . PHE A 1 83 ? -5.321 -5.791 17.037 1.00 84.44 83 PHE A CA 1
ATOM 667 C C . PHE A 1 83 ? -6.571 -5.179 16.393 1.00 84.44 83 PHE A C 1
ATOM 669 O O . PHE A 1 83 ? -7.585 -4.949 17.061 1.00 84.44 83 PHE A O 1
ATOM 676 N N . PHE A 1 84 ? -6.508 -4.895 15.089 1.00 84.62 84 PHE A N 1
ATOM 677 C CA . PHE A 1 84 ? -7.621 -4.289 14.361 1.00 84.62 84 PHE A CA 1
ATOM 678 C C . PHE A 1 84 ? -8.842 -5.211 14.328 1.00 84.62 84 PHE A C 1
ATOM 680 O O . PHE A 1 84 ? -9.963 -4.755 14.550 1.00 84.62 84 PHE A O 1
ATOM 687 N N . ASP A 1 85 ? -8.637 -6.503 14.087 1.00 86.94 85 ASP A N 1
ATOM 688 C CA . ASP A 1 85 ? -9.709 -7.489 14.024 1.00 86.94 85 ASP A CA 1
ATOM 689 C C . ASP A 1 85 ? -10.408 -7.630 15.378 1.00 86.94 85 ASP A C 1
ATOM 691 O O . ASP A 1 85 ? -11.640 -7.667 15.435 1.00 86.94 85 ASP A O 1
ATOM 695 N N . GLU A 1 86 ? -9.654 -7.650 16.479 1.00 89.44 86 GLU A N 1
ATOM 696 C CA . GLU A 1 86 ? -10.222 -7.722 17.824 1.00 89.44 86 GLU A CA 1
ATOM 697 C C . GLU A 1 86 ? -10.962 -6.432 18.198 1.00 89.44 86 GLU A C 1
ATOM 699 O O . GLU A 1 86 ? -12.081 -6.500 18.715 1.00 89.44 86 GLU A O 1
ATOM 704 N N . PHE A 1 87 ? -10.412 -5.263 17.846 1.00 90.19 87 PHE A N 1
ATOM 705 C CA . PHE A 1 87 ? -11.108 -3.978 17.967 1.00 90.19 87 PHE A CA 1
ATOM 706 C C . PHE A 1 87 ? -12.432 -3.975 17.188 1.00 90.19 87 PHE A C 1
ATOM 708 O O . PHE A 1 87 ? -13.471 -3.588 17.723 1.00 90.19 87 PHE A O 1
ATOM 715 N N . MET A 1 88 ? -12.434 -4.461 15.947 1.00 91.12 88 MET A N 1
ATOM 716 C CA . MET A 1 88 ? -13.637 -4.526 15.116 1.00 91.12 88 MET A CA 1
ATOM 717 C C . MET A 1 88 ? -14.678 -5.516 15.657 1.00 91.12 88 MET A C 1
ATOM 719 O O . MET A 1 88 ? -15.878 -5.246 15.560 1.00 91.12 88 MET A O 1
ATOM 723 N N . LYS A 1 89 ? -14.255 -6.638 16.260 1.00 92.69 89 LYS A N 1
ATOM 724 C CA . LYS A 1 89 ? -15.166 -7.581 16.933 1.00 92.69 89 LYS A CA 1
ATOM 725 C C . LYS A 1 89 ? -15.876 -6.918 18.108 1.00 92.69 89 LYS A C 1
ATOM 727 O O . LYS A 1 89 ? -17.103 -6.980 18.171 1.00 92.69 89 LYS A O 1
ATOM 732 N N . VAL A 1 90 ? -15.138 -6.252 19.000 1.00 92.81 90 VAL A N 1
ATOM 733 C CA . VAL A 1 90 ? -15.754 -5.570 20.149 1.00 92.81 90 VAL A CA 1
ATOM 734 C C . VAL A 1 90 ? -16.580 -4.362 19.713 1.00 92.81 90 VAL A C 1
ATOM 736 O O . VAL A 1 90 ? -17.661 -4.140 20.253 1.00 92.81 90 VAL A O 1
ATOM 739 N N . LEU A 1 91 ? -16.159 -3.634 18.675 1.00 92.12 91 LEU A N 1
ATOM 740 C CA . LEU A 1 91 ? -16.957 -2.547 18.114 1.00 92.12 91 LEU A CA 1
ATOM 741 C C . LEU A 1 91 ? -18.290 -3.068 17.572 1.00 92.12 91 LEU A C 1
ATOM 743 O O . LEU A 1 91 ? -19.309 -2.434 17.789 1.00 92.12 91 LEU A O 1
ATOM 747 N N . ASN A 1 92 ? -18.325 -4.249 16.951 1.00 93.94 92 ASN A N 1
ATOM 748 C CA . ASN A 1 92 ? -19.575 -4.870 16.508 1.00 93.94 92 ASN A CA 1
ATOM 749 C C . ASN A 1 92 ? -20.502 -5.269 17.675 1.00 93.94 92 ASN A C 1
ATOM 751 O O . ASN A 1 92 ? -21.715 -5.360 17.496 1.00 93.94 92 ASN A O 1
ATOM 755 N N . GLU A 1 93 ? -19.966 -5.500 18.874 1.00 92.81 93 GLU A N 1
ATOM 756 C CA . GLU A 1 93 ? -20.773 -5.716 20.081 1.00 92.81 93 GLU A CA 1
ATOM 757 C C . GLU A 1 93 ? -21.317 -4.402 20.669 1.00 92.81 93 GLU A C 1
ATOM 759 O O . GLU A 1 93 ? -22.374 -4.414 21.304 1.00 92.81 93 GLU A O 1
ATOM 764 N N . VAL A 1 94 ? -20.605 -3.287 20.471 1.00 91.94 94 VAL A N 1
ATOM 765 C CA . VAL A 1 94 ? -20.962 -1.953 20.985 1.00 91.94 94 VAL A CA 1
ATOM 766 C C . VAL A 1 94 ? -21.891 -1.207 20.019 1.00 91.94 94 VAL A C 1
ATOM 768 O O . VAL A 1 94 ? -22.955 -0.753 20.428 1.00 91.94 94 VAL A O 1
ATOM 771 N N . ASP A 1 95 ? -21.527 -1.136 18.739 1.00 92.12 95 ASP A N 1
ATOM 772 C CA . ASP A 1 95 ? -22.286 -0.519 17.652 1.00 92.12 95 ASP A CA 1
ATOM 773 C C . ASP A 1 95 ? -22.116 -1.316 16.341 1.00 92.12 95 ASP A C 1
ATOM 775 O O . ASP A 1 95 ? -21.163 -1.153 15.570 1.00 92.12 95 ASP A O 1
ATOM 779 N N . LYS A 1 96 ? -23.103 -2.174 16.059 1.00 93.00 96 LYS A N 1
ATOM 780 C CA . LYS A 1 96 ? -23.154 -3.013 14.848 1.00 93.00 96 LYS A CA 1
ATOM 781 C C . LYS A 1 96 ? -23.171 -2.204 13.551 1.00 93.00 96 LYS A C 1
ATOM 783 O O . LYS A 1 96 ? -22.612 -2.649 12.547 1.00 93.00 96 LYS A O 1
ATOM 788 N N . ASN A 1 97 ? -23.831 -1.047 13.540 1.00 91.75 97 ASN A N 1
ATOM 789 C CA . ASN A 1 97 ? -23.994 -0.253 12.323 1.00 91.75 97 ASN A CA 1
ATOM 790 C C . ASN A 1 97 ? -22.676 0.431 11.959 1.00 91.75 97 ASN A C 1
ATOM 792 O O . ASN A 1 97 ? -22.260 0.410 10.794 1.00 91.75 97 ASN A O 1
ATOM 796 N N . LEU A 1 98 ? -21.996 0.978 12.967 1.00 91.56 98 LEU A N 1
ATOM 797 C CA . LEU A 1 98 ? -20.682 1.583 12.803 1.00 91.56 98 LEU A CA 1
ATOM 798 C C . LEU A 1 98 ? -19.642 0.534 12.397 1.00 91.56 98 LEU A C 1
ATOM 800 O O . LEU 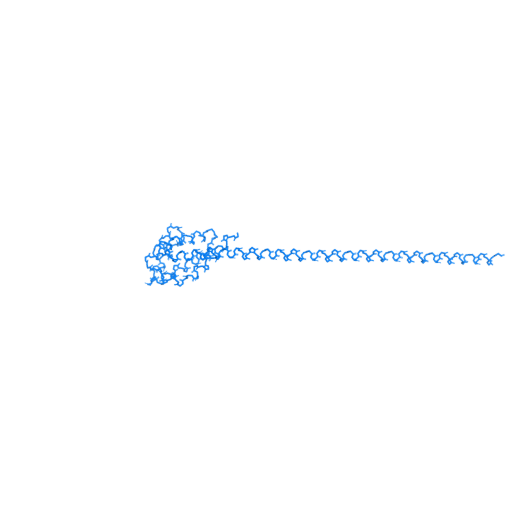A 1 98 ? -18.945 0.720 11.396 1.00 91.56 98 LEU A O 1
ATOM 804 N N . ALA A 1 99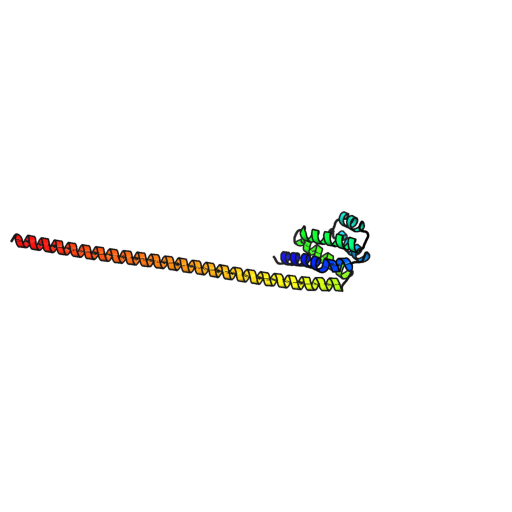 ? -19.618 -0.615 13.079 1.00 91.56 99 ALA A N 1
ATOM 805 C CA . ALA A 1 99 ? -18.726 -1.720 12.737 1.00 91.56 99 ALA A CA 1
ATOM 806 C C . ALA A 1 99 ? -18.950 -2.233 11.303 1.00 91.56 99 ALA A C 1
ATOM 808 O O . ALA A 1 99 ? -17.990 -2.438 10.557 1.00 91.56 99 ALA A O 1
ATOM 809 N N . SER A 1 100 ? -20.209 -2.394 10.871 1.00 91.81 100 SER A N 1
ATOM 810 C CA . SER A 1 100 ? -20.518 -2.817 9.500 1.00 91.81 100 SER A CA 1
ATOM 811 C C . SER A 1 100 ? -20.066 -1.794 8.455 1.00 91.81 100 SER A C 1
ATOM 813 O O . SER A 1 100 ? -19.612 -2.202 7.384 1.00 91.81 100 SER A O 1
ATOM 815 N N . SER A 1 101 ? -20.194 -0.497 8.742 1.00 91.19 101 SER A N 1
ATOM 816 C CA . SER A 1 101 ? -19.785 0.574 7.825 1.00 91.19 101 SER A CA 1
ATOM 817 C C . SER A 1 101 ? -18.266 0.614 7.667 1.00 91.19 101 SER A C 1
ATOM 819 O O . SER A 1 101 ? -17.755 0.577 6.547 1.00 91.19 101 SER A O 1
ATOM 821 N N . MET A 1 102 ? -17.543 0.568 8.788 1.00 92.06 102 MET A N 1
ATOM 822 C CA . MET A 1 102 ? -16.081 0.520 8.800 1.00 92.06 102 MET A CA 1
ATOM 823 C C . MET A 1 102 ? -15.537 -0.733 8.104 1.00 92.06 102 MET A C 1
ATOM 825 O O . MET A 1 102 ? -14.593 -0.633 7.322 1.00 92.06 102 MET A O 1
ATOM 829 N N . LYS A 1 103 ? -16.149 -1.905 8.326 1.00 88.50 103 LYS A N 1
ATOM 830 C CA . LYS A 1 103 ? -15.720 -3.162 7.694 1.00 88.50 103 LYS A CA 1
ATOM 831 C C . LYS A 1 103 ? -15.895 -3.142 6.172 1.00 88.50 103 LYS A C 1
ATOM 833 O O . LYS A 1 103 ? -14.970 -3.503 5.452 1.00 88.50 103 LYS A O 1
ATOM 838 N N . LYS A 1 104 ? -17.046 -2.672 5.677 1.00 89.12 104 LYS A N 1
ATOM 839 C CA . LYS A 1 104 ? -17.292 -2.533 4.230 1.00 89.12 104 LYS A CA 1
ATOM 840 C C . LYS A 1 104 ? -16.278 -1.600 3.576 1.00 89.12 104 LYS A C 1
ATOM 842 O O . LYS A 1 104 ? -15.748 -1.917 2.515 1.00 89.12 104 LYS A O 1
ATOM 847 N N . GLU A 1 105 ? -15.981 -0.473 4.219 1.00 87.88 105 GLU A N 1
ATOM 848 C CA . GLU A 1 105 ? -14.986 0.460 3.696 1.00 87.88 105 GLU A CA 1
ATOM 849 C C . GLU A 1 105 ? -13.568 -0.134 3.718 1.00 87.88 105 GLU A C 1
ATOM 851 O O . GLU A 1 105 ? -12.795 0.100 2.786 1.00 87.88 105 GLU A O 1
ATOM 856 N N . ALA A 1 106 ? -13.240 -0.943 4.732 1.00 84.50 106 ALA A N 1
ATOM 857 C CA . ALA A 1 106 ? -11.974 -1.671 4.804 1.00 84.50 106 ALA A CA 1
ATOM 858 C C . ALA A 1 106 ? -11.763 -2.616 3.638 1.00 84.50 106 ALA A C 1
ATOM 860 O O . ALA A 1 106 ? -10.715 -2.569 2.989 1.00 84.50 106 ALA A O 1
ATOM 861 N N . GLU A 1 107 ? -12.773 -3.428 3.352 1.00 84.25 107 GLU A N 1
ATOM 862 C CA . GLU A 1 107 ? -12.758 -4.374 2.244 1.00 84.25 107 GLU A CA 1
ATOM 863 C C . GLU A 1 107 ? -12.681 -3.644 0.891 1.00 84.25 107 GLU A C 1
ATOM 865 O O . GLU A 1 107 ? -11.881 -4.014 0.029 1.00 84.25 107 GLU A O 1
ATOM 870 N N . GLU A 1 108 ? -13.447 -2.561 0.708 1.00 87.38 108 GLU A N 1
ATOM 871 C CA . GLU A 1 108 ? -13.442 -1.789 -0.539 1.00 87.38 108 GLU A CA 1
ATOM 872 C C . GLU A 1 108 ? -12.094 -1.097 -0.788 1.00 87.38 108 GLU A C 1
ATOM 874 O O . GLU A 1 108 ? -11.556 -1.170 -1.897 1.00 87.38 108 GLU A O 1
ATOM 879 N N . LYS A 1 109 ? -11.517 -0.447 0.231 1.00 84.44 109 LYS A N 1
ATOM 880 C CA . LYS A 1 109 ? -10.206 0.203 0.103 1.00 84.44 109 LYS A CA 1
ATOM 881 C C . LYS A 1 109 ? -9.094 -0.799 -0.140 1.00 84.44 109 LYS A C 1
ATOM 883 O O . LYS A 1 109 ? -8.271 -0.561 -1.018 1.00 84.44 109 LYS A O 1
ATOM 888 N N . ALA A 1 110 ? -9.085 -1.914 0.584 1.00 82.12 110 ALA A N 1
ATOM 889 C CA . ALA A 1 110 ? -8.084 -2.952 0.384 1.00 82.12 110 ALA A CA 1
ATOM 890 C C . ALA A 1 110 ? -8.118 -3.499 -1.046 1.00 82.12 110 ALA A C 1
ATOM 892 O O . ALA A 1 110 ? -7.074 -3.645 -1.682 1.00 82.12 110 ALA A O 1
ATOM 893 N N . LYS A 1 111 ? -9.322 -3.727 -1.588 1.00 83.94 111 LYS A N 1
ATOM 894 C CA . LYS A 1 111 ? -9.496 -4.164 -2.974 1.00 83.94 111 LYS A CA 1
ATOM 895 C C . LYS A 1 111 ? -8.994 -3.117 -3.972 1.00 83.94 111 LYS A C 1
ATOM 897 O O . LYS A 1 111 ? -8.247 -3.472 -4.881 1.00 83.94 111 LYS A O 1
ATOM 902 N N . LYS A 1 112 ? -9.352 -1.840 -3.788 1.00 86.62 112 LYS A N 1
ATOM 903 C CA . LYS A 1 112 ? -8.899 -0.743 -4.663 1.00 86.62 112 LYS A CA 1
ATOM 904 C C . LYS A 1 112 ? -7.384 -0.549 -4.623 1.00 86.62 112 LYS A C 1
ATOM 906 O O . LYS A 1 112 ? -6.770 -0.428 -5.675 1.00 86.62 112 LYS A O 1
ATOM 911 N N . GLU A 1 113 ? -6.773 -0.547 -3.439 1.00 85.00 113 GLU A N 1
ATOM 912 C CA . GLU A 1 113 ? -5.318 -0.397 -3.302 1.00 85.00 113 GLU A CA 1
ATOM 913 C C . GLU A 1 113 ? -4.569 -1.597 -3.907 1.00 85.00 113 GLU A C 1
ATOM 915 O O . GLU A 1 113 ? -3.530 -1.415 -4.545 1.00 85.00 113 GLU A O 1
ATOM 920 N N . ALA A 1 114 ? -5.103 -2.817 -3.769 1.00 82.38 114 ALA A N 1
ATOM 921 C CA . ALA A 1 114 ? -4.543 -4.004 -4.415 1.00 82.38 114 ALA A CA 1
ATOM 922 C C . ALA A 1 114 ? -4.627 -3.925 -5.950 1.00 82.38 114 ALA A C 1
ATOM 924 O O . ALA A 1 114 ? -3.644 -4.220 -6.631 1.00 82.38 114 ALA A O 1
ATOM 925 N N . GLU A 1 115 ? -5.767 -3.491 -6.493 1.00 88.19 115 GLU A N 1
ATOM 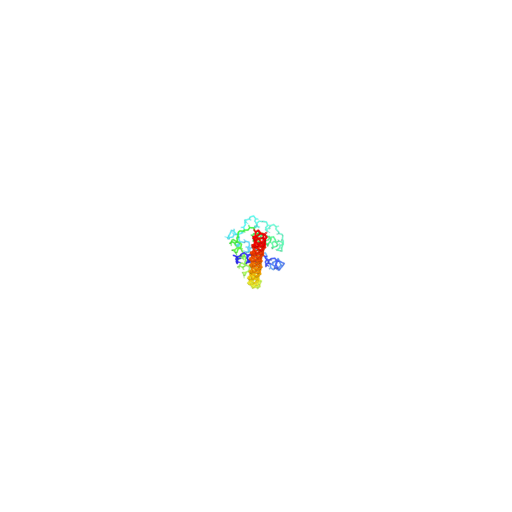926 C CA . GLU A 1 115 ? -5.968 -3.315 -7.936 1.00 88.19 115 GLU A CA 1
ATOM 927 C C . GLU A 1 115 ? -5.075 -2.206 -8.511 1.00 88.19 115 GLU A C 1
ATOM 929 O O . GLU A 1 115 ? -4.401 -2.409 -9.521 1.00 88.19 115 GLU A O 1
ATOM 934 N N . GLU A 1 116 ? -5.001 -1.050 -7.846 1.00 88.88 116 GLU A N 1
ATOM 935 C CA . GLU A 1 116 ? -4.156 0.067 -8.273 1.00 88.88 116 GLU A CA 1
ATOM 936 C C . GLU A 1 116 ? -2.676 -0.325 -8.271 1.00 88.88 116 GLU A C 1
ATOM 938 O O . GLU A 1 116 ? -1.943 -0.004 -9.210 1.00 88.88 116 GLU A O 1
ATOM 943 N N . LYS A 1 117 ? -2.231 -1.057 -7.244 1.00 86.38 117 LYS A N 1
ATOM 944 C CA . LYS A 1 117 ? -0.851 -1.532 -7.178 1.00 86.38 117 LYS A CA 1
ATOM 945 C C . LYS A 1 117 ? -0.543 -2.540 -8.282 1.00 86.38 117 LYS A C 1
ATOM 947 O O . LYS A 1 117 ? 0.481 -2.393 -8.942 1.00 86.38 117 LYS A O 1
ATOM 952 N N . ALA A 1 118 ? -1.436 -3.499 -8.527 1.00 87.31 118 ALA A N 1
ATOM 953 C CA . ALA A 1 118 ? -1.277 -4.456 -9.620 1.00 87.31 118 ALA A CA 1
ATOM 954 C C . ALA A 1 118 ? -1.198 -3.748 -10.983 1.00 87.31 118 ALA A C 1
ATOM 956 O O . ALA A 1 118 ? -0.357 -4.089 -11.815 1.00 87.31 118 ALA A O 1
ATOM 957 N N . LYS A 1 119 ? -2.019 -2.711 -11.194 1.00 92.75 119 LYS A N 1
ATOM 958 C CA . LYS A 1 119 ? -1.982 -1.894 -12.410 1.00 92.75 119 LYS A CA 1
ATOM 959 C C . LYS A 1 119 ? -0.664 -1.128 -12.551 1.00 92.75 119 LYS A C 1
ATOM 961 O O . LYS A 1 119 ? -0.066 -1.163 -13.622 1.00 92.75 119 LYS A O 1
ATOM 966 N N . LYS A 1 120 ? -0.190 -0.481 -11.481 1.00 91.62 120 LYS A N 1
ATOM 967 C CA . LYS A 1 120 ? 1.093 0.245 -11.471 1.00 91.62 120 LYS A CA 1
ATOM 968 C C . LYS A 1 120 ? 2.281 -0.678 -11.736 1.00 91.62 120 LYS A C 1
ATOM 970 O O . LYS A 1 120 ? 3.147 -0.328 -12.528 1.00 91.62 120 LYS A O 1
ATOM 975 N N . GLU A 1 121 ? 2.308 -1.859 -11.123 1.00 91.50 121 GLU A N 1
ATOM 976 C CA . GLU A 1 121 ? 3.373 -2.846 -11.343 1.00 91.50 121 GLU A CA 1
ATOM 977 C C . GLU A 1 121 ? 3.370 -3.380 -12.782 1.00 91.50 121 GLU A C 1
ATOM 979 O O . GLU A 1 121 ? 4.434 -3.516 -13.388 1.00 91.50 121 GLU A O 1
ATOM 984 N N . ALA A 1 122 ? 2.191 -3.627 -13.361 1.00 91.50 122 ALA A N 1
ATOM 985 C CA . ALA A 1 122 ? 2.070 -4.021 -14.763 1.00 91.50 122 ALA A CA 1
ATOM 986 C C . ALA A 1 122 ? 2.545 -2.914 -15.721 1.00 91.50 122 ALA A C 1
ATOM 988 O O . ALA A 1 122 ? 3.274 -3.197 -16.672 1.00 91.50 122 ALA A O 1
ATOM 989 N N . GLU A 1 123 ? 2.179 -1.657 -15.458 1.00 94.19 123 GLU A N 1
ATOM 990 C CA . GLU A 1 123 ? 2.602 -0.502 -16.258 1.00 94.19 123 GLU A CA 1
ATOM 991 C C . GLU A 1 123 ? 4.117 -0.262 -16.166 1.00 94.19 123 GLU A C 1
ATOM 993 O O . GLU A 1 123 ? 4.780 -0.072 -17.187 1.00 94.19 123 GLU A O 1
ATOM 998 N N . GLU A 1 124 ? 4.693 -0.333 -14.963 1.00 94.50 124 GLU A N 1
ATOM 999 C CA . GLU A 1 124 ? 6.135 -0.177 -14.761 1.00 94.50 124 GLU A CA 1
ATOM 1000 C C . GLU A 1 124 ? 6.920 -1.284 -15.470 1.00 94.50 124 GLU A C 1
ATOM 1002 O O . GLU A 1 124 ? 7.931 -1.012 -16.124 1.00 94.50 124 GLU A O 1
ATOM 1007 N N . LYS A 1 125 ? 6.435 -2.529 -15.391 1.00 93.88 125 LYS A N 1
ATOM 1008 C CA . LYS A 1 125 ? 7.049 -3.659 -16.088 1.00 93.88 125 LYS A CA 1
ATOM 1009 C C . LYS A 1 125 ? 6.995 -3.476 -17.606 1.00 93.88 125 LYS A C 1
ATOM 1011 O O . LYS A 1 125 ? 8.025 -3.621 -18.258 1.00 93.88 125 LYS A O 1
ATOM 1016 N N . ALA A 1 126 ? 5.844 -3.083 -18.155 1.00 92.88 126 ALA A N 1
ATOM 1017 C CA . ALA A 1 126 ? 5.696 -2.822 -19.587 1.00 92.88 126 ALA A CA 1
ATOM 1018 C C . ALA A 1 126 ? 6.618 -1.688 -20.067 1.00 92.88 126 ALA A C 1
ATOM 1020 O O . ALA A 1 126 ? 7.240 -1.795 -21.124 1.00 92.88 126 ALA A O 1
ATOM 1021 N N . LYS A 1 127 ? 6.758 -0.618 -19.274 1.00 94.44 127 LYS A N 1
ATOM 1022 C CA . LYS A 1 127 ? 7.664 0.493 -19.587 1.00 94.44 127 LYS A CA 1
ATOM 1023 C C . LYS A 1 127 ? 9.130 0.053 -19.588 1.00 94.44 127 LYS A C 1
ATOM 1025 O O . LYS A 1 127 ? 9.853 0.388 -20.522 1.00 94.44 127 LYS A O 1
ATOM 1030 N N . LYS A 1 128 ? 9.553 -0.720 -18.581 1.00 94.31 128 LYS A N 1
ATOM 1031 C CA . LYS A 1 128 ? 10.916 -1.272 -18.499 1.00 94.31 128 LYS A CA 1
ATOM 1032 C C . LYS A 1 128 ? 11.231 -2.195 -19.675 1.00 94.31 128 LYS A C 1
ATOM 1034 O O . LYS A 1 128 ? 12.290 -2.059 -20.277 1.00 94.31 128 LYS A O 1
ATOM 1039 N N . GLU A 1 129 ? 10.309 -3.086 -20.038 1.00 93.56 129 GLU A N 1
ATOM 1040 C CA . GLU A 1 129 ? 10.486 -3.987 -21.185 1.00 93.56 129 GLU A CA 1
ATOM 1041 C C . GLU A 1 129 ? 10.579 -3.217 -22.513 1.00 93.56 129 GLU A C 1
ATOM 1043 O O . GLU A 1 129 ? 11.428 -3.531 -23.350 1.00 93.56 129 GLU A O 1
ATOM 1048 N N . ALA A 1 130 ? 9.759 -2.177 -22.703 1.00 92.50 130 ALA A N 1
ATOM 1049 C CA . ALA A 1 130 ? 9.821 -1.329 -23.893 1.00 92.50 130 ALA A CA 1
ATOM 1050 C C . ALA A 1 130 ? 11.146 -0.552 -23.989 1.00 92.50 130 ALA A C 1
ATOM 1052 O O . ALA A 1 130 ? 11.744 -0.485 -25.064 1.00 92.50 130 ALA A O 1
ATOM 1053 N N . GLU A 1 131 ? 11.628 0.002 -22.874 1.00 94.38 131 GLU A N 1
ATOM 1054 C CA . GLU A 1 131 ? 12.904 0.722 -22.812 1.00 94.38 131 GLU A CA 1
ATOM 1055 C C . GLU A 1 131 ? 14.096 -0.207 -23.082 1.00 94.38 131 GLU A C 1
ATOM 1057 O O . GLU A 1 131 ? 14.982 0.125 -23.874 1.00 94.38 131 GLU A O 1
ATOM 1062 N N . GLU A 1 132 ? 14.099 -1.405 -22.492 1.00 95.31 132 GLU A N 1
ATOM 1063 C CA . GLU A 1 132 ? 15.149 -2.398 -22.719 1.00 95.31 132 GLU A CA 1
ATOM 1064 C C . GLU A 1 132 ? 15.184 -2.855 -24.182 1.00 95.31 132 GLU A C 1
ATOM 1066 O O . GLU A 1 132 ? 16.260 -2.955 -24.780 1.00 95.31 132 GLU A O 1
ATOM 1071 N N . LYS A 1 133 ? 14.011 -3.085 -24.785 1.00 94.31 133 LYS A N 1
ATOM 1072 C CA . LYS A 1 133 ? 13.907 -3.461 -26.196 1.00 94.31 133 LYS A CA 1
ATOM 1073 C C . LYS A 1 133 ? 14.425 -2.353 -27.113 1.00 94.31 133 LYS A C 1
ATOM 1075 O O . LYS A 1 133 ? 15.237 -2.637 -27.989 1.00 94.31 133 LYS A O 1
ATOM 1080 N N . ALA A 1 134 ? 14.029 -1.101 -26.875 1.00 92.69 134 ALA A N 1
ATOM 1081 C CA . ALA A 1 134 ? 14.502 0.040 -27.658 1.00 92.69 134 ALA A CA 1
ATOM 1082 C C . ALA A 1 134 ? 16.027 0.213 -27.562 1.00 92.69 134 ALA A C 1
ATOM 1084 O O . ALA A 1 134 ? 16.690 0.474 -28.566 1.00 92.69 134 ALA A O 1
ATOM 1085 N N . LYS A 1 135 ? 16.604 0.014 -26.370 1.00 94.50 135 LYS A N 1
ATOM 1086 C CA . LYS A 1 135 ? 18.056 0.078 -26.170 1.00 94.50 135 LYS A CA 1
ATOM 1087 C C . LYS A 1 135 ? 18.789 -1.037 -26.920 1.00 94.50 135 LYS A C 1
ATOM 1089 O O . LYS A 1 135 ? 19.776 -0.754 -27.594 1.00 94.50 135 LYS A O 1
ATOM 1094 N N . LYS A 1 136 ? 18.292 -2.278 -26.844 1.00 94.12 136 LYS A N 1
ATOM 1095 C CA . LYS A 1 136 ? 18.859 -3.426 -27.572 1.00 94.12 136 LYS A CA 1
ATOM 1096 C C . LYS A 1 136 ? 18.800 -3.230 -29.087 1.00 94.12 136 LYS A C 1
ATOM 1098 O O . LYS A 1 136 ? 19.798 -3.462 -29.759 1.00 94.12 136 LYS A O 1
ATOM 1103 N N . GLU A 1 137 ? 17.670 -2.763 -29.618 1.00 93.56 137 GLU A N 1
ATOM 1104 C CA . GLU A 1 137 ? 17.521 -2.492 -31.054 1.00 93.56 137 GLU A CA 1
ATOM 1105 C C . GLU A 1 137 ? 18.459 -1.370 -31.527 1.00 93.56 137 GLU A C 1
ATOM 1107 O O . GLU A 1 137 ? 19.074 -1.488 -32.588 1.00 93.56 137 GLU A O 1
ATOM 1112 N N . ALA A 1 138 ? 18.623 -0.305 -30.735 1.00 92.31 138 ALA A N 1
ATOM 1113 C CA . ALA A 1 138 ? 19.559 0.774 -31.047 1.00 92.31 138 ALA A CA 1
ATOM 1114 C C . ALA A 1 138 ? 21.022 0.297 -31.039 1.00 92.31 138 ALA A C 1
ATOM 1116 O O . ALA A 1 138 ? 21.786 0.646 -31.940 1.00 92.31 138 ALA A O 1
ATOM 1117 N N . GLU A 1 139 ? 21.407 -0.522 -30.057 1.00 94.69 139 GLU A N 1
ATOM 1118 C CA . GLU A 1 139 ? 22.754 -1.094 -29.961 1.00 94.69 139 GLU A CA 1
ATOM 1119 C C . GLU A 1 139 ? 23.046 -2.064 -31.116 1.00 94.69 139 GLU A C 1
ATOM 1121 O O . GLU A 1 139 ? 24.100 -1.980 -31.748 1.00 94.69 139 GLU A O 1
ATOM 1126 N N . GLU A 1 140 ? 22.094 -2.938 -31.455 1.00 95.19 140 GLU A N 1
ATOM 1127 C CA . GLU A 1 140 ? 22.235 -3.871 -32.575 1.00 95.19 140 GLU A CA 1
ATOM 1128 C C . GLU A 1 140 ? 22.360 -3.129 -33.911 1.00 95.19 140 GLU A C 1
ATOM 1130 O O . GLU A 1 140 ? 23.204 -3.477 -34.741 1.00 95.19 140 GLU A O 1
ATOM 1135 N N . LYS A 1 141 ? 21.561 -2.073 -34.110 1.00 94.00 141 LYS A N 1
ATOM 1136 C CA . LYS A 1 141 ? 21.637 -1.240 -35.311 1.00 94.00 141 LYS A CA 1
ATOM 1137 C C . LYS A 1 141 ? 22.983 -0.523 -35.413 1.00 94.00 141 LYS A C 1
ATOM 1139 O O . LYS A 1 141 ? 23.610 -0.587 -36.467 1.00 94.00 141 LYS A O 1
ATOM 1144 N N . ALA A 1 142 ? 23.457 0.087 -34.326 1.00 92.25 142 ALA A N 1
ATOM 1145 C CA . ALA A 1 142 ? 24.756 0.757 -34.299 1.00 92.25 142 ALA A CA 1
ATOM 1146 C C . ALA A 1 142 ? 25.910 -0.217 -34.594 1.00 92.25 142 ALA A C 1
ATOM 1148 O O . ALA A 1 142 ? 26.826 0.115 -35.346 1.00 92.25 142 ALA A O 1
ATOM 1149 N N . LYS A 1 143 ? 25.846 -1.442 -34.055 1.00 94.69 143 LYS A N 1
ATOM 1150 C CA . LYS A 1 143 ? 26.843 -2.482 -34.326 1.00 94.69 143 LYS A CA 1
ATOM 1151 C C . LYS A 1 143 ? 26.833 -2.918 -35.794 1.00 94.69 143 LYS A C 1
ATOM 1153 O O . LYS A 1 143 ? 27.896 -2.987 -36.404 1.00 94.69 143 LYS A O 1
ATOM 1158 N N . LYS A 1 144 ? 25.651 -3.158 -36.374 1.00 93.75 144 LYS A N 1
ATOM 1159 C CA . LYS A 1 144 ? 25.504 -3.517 -37.796 1.00 93.75 144 LYS A CA 1
ATOM 1160 C C . LYS A 1 144 ? 26.023 -2.419 -38.724 1.00 93.75 144 LYS A C 1
ATOM 1162 O O . LYS A 1 144 ? 26.759 -2.722 -39.657 1.00 93.75 144 LYS A O 1
ATOM 1167 N N . GLU A 1 145 ? 25.687 -1.158 -38.455 1.00 93.44 145 GLU A N 1
ATOM 1168 C CA . GLU A 1 145 ? 26.169 -0.020 -39.251 1.00 93.44 145 GLU A CA 1
ATOM 1169 C C . GLU A 1 145 ? 27.696 0.133 -39.159 1.00 93.44 145 GLU A C 1
ATOM 1171 O O . GLU A 1 145 ? 28.352 0.385 -40.172 1.00 93.44 145 GLU A O 1
ATOM 1176 N N . ALA A 1 146 ? 28.283 -0.070 -37.973 1.00 92.25 146 ALA A N 1
ATOM 1177 C CA . ALA A 1 146 ? 29.733 -0.044 -37.791 1.00 92.25 146 ALA A CA 1
ATOM 1178 C C . ALA A 1 146 ? 30.441 -1.194 -38.533 1.00 92.25 146 ALA A C 1
ATOM 1180 O O . ALA A 1 146 ? 31.447 -0.958 -39.203 1.00 92.25 146 ALA A O 1
ATOM 1181 N N . GLU A 1 147 ? 29.908 -2.420 -38.460 1.00 94.25 147 GLU A N 1
ATOM 1182 C CA . GLU A 1 147 ? 30.442 -3.582 -39.185 1.00 94.25 147 GLU A CA 1
ATOM 1183 C C . GLU A 1 147 ? 30.337 -3.407 -40.708 1.00 94.25 147 GLU A C 1
ATOM 1185 O O . GLU A 1 147 ? 31.302 -3.673 -41.428 1.00 94.25 147 GLU A O 1
ATOM 1190 N N . GLU A 1 148 ? 29.203 -2.913 -41.216 1.00 94.88 148 GLU A N 1
ATOM 1191 C CA . GLU A 1 148 ? 29.016 -2.666 -42.650 1.00 94.88 148 GLU A CA 1
ATOM 1192 C C . GLU A 1 148 ? 29.977 -1.586 -43.162 1.00 94.88 148 GLU A C 1
ATOM 1194 O O . GLU A 1 148 ? 30.587 -1.746 -44.223 1.00 94.88 148 GLU A O 1
ATOM 1199 N N . LYS A 1 149 ? 30.158 -0.505 -42.394 1.00 94.00 149 LYS A N 1
ATOM 1200 C CA . LYS A 1 149 ? 31.096 0.564 -42.743 1.00 94.00 149 LYS A CA 1
ATOM 1201 C C . LYS A 1 149 ? 32.539 0.061 -42.766 1.00 94.00 149 LYS A C 1
ATOM 1203 O O . LYS A 1 149 ? 33.237 0.306 -43.746 1.00 94.00 149 LYS A O 1
ATOM 1208 N N . ALA A 1 150 ? 32.957 -0.696 -41.750 1.00 92.50 150 ALA A N 1
ATOM 1209 C CA . ALA A 1 150 ? 34.297 -1.279 -41.696 1.00 92.50 150 ALA A CA 1
ATOM 1210 C C . ALA A 1 150 ? 34.557 -2.235 -42.873 1.00 92.50 150 ALA A C 1
ATOM 1212 O O . ALA A 1 150 ? 35.636 -2.213 -43.464 1.00 92.50 150 ALA A O 1
ATOM 1213 N N . LYS A 1 151 ? 33.556 -3.039 -43.260 1.00 94.38 151 LYS A N 1
ATOM 1214 C CA . LYS A 1 151 ? 33.664 -3.938 -44.414 1.00 94.38 151 LYS A CA 1
ATOM 1215 C C . LYS A 1 151 ? 33.803 -3.167 -45.731 1.00 94.38 151 LYS A C 1
ATOM 1217 O O . LYS A 1 151 ? 34.686 -3.492 -46.519 1.00 94.38 151 LYS A O 1
ATOM 1222 N N . LYS A 1 152 ? 32.983 -2.132 -45.951 1.00 93.50 152 LYS A N 1
ATOM 1223 C CA . LYS A 1 152 ? 33.069 -1.282 -47.154 1.00 93.50 152 LYS A CA 1
ATOM 1224 C C . LYS A 1 152 ? 34.410 -0.558 -47.250 1.00 93.50 152 LYS A C 1
ATOM 1226 O O . LYS A 1 152 ? 35.008 -0.554 -48.319 1.00 93.50 152 LYS A O 1
ATOM 1231 N N . GLU A 1 153 ? 34.900 0.010 -46.148 1.00 93.19 153 GLU A N 1
ATOM 1232 C CA . GLU A 1 153 ? 36.205 0.685 -46.119 1.00 93.19 153 GLU A CA 1
ATOM 1233 C C . GLU A 1 153 ? 37.357 -0.291 -46.414 1.00 93.19 153 GLU A C 1
ATOM 1235 O O . GLU A 1 153 ? 38.271 0.048 -47.167 1.00 93.19 153 GLU A O 1
ATOM 1240 N N . ALA A 1 154 ? 37.300 -1.520 -45.885 1.00 92.25 154 ALA A N 1
ATOM 1241 C CA . ALA A 1 154 ? 38.292 -2.554 -46.177 1.00 92.25 154 ALA A CA 1
ATOM 1242 C C . ALA A 1 154 ? 38.259 -3.007 -47.650 1.00 92.25 154 ALA A C 1
ATOM 1244 O O . ALA A 1 154 ? 39.314 -3.127 -48.272 1.00 92.25 154 ALA A O 1
ATOM 1245 N N . GLU A 1 155 ? 37.069 -3.221 -48.223 1.00 94.12 155 GLU A N 1
ATOM 1246 C CA . GLU A 1 155 ? 36.902 -3.581 -49.639 1.00 94.12 155 GLU A CA 1
ATOM 1247 C C . GLU A 1 155 ? 37.378 -2.461 -50.577 1.00 94.12 155 GLU A C 1
ATOM 1249 O O . GLU A 1 155 ? 38.093 -2.726 -51.544 1.00 94.12 155 GLU A O 1
ATOM 1254 N N . GLU A 1 156 ? 37.037 -1.202 -50.283 1.00 94.56 156 GLU A N 1
ATOM 1255 C CA . GLU A 1 156 ? 37.458 -0.056 -51.094 1.00 94.56 156 GLU A CA 1
ATOM 1256 C C . GLU A 1 156 ? 38.980 0.134 -51.050 1.00 94.56 156 GLU A C 1
ATOM 1258 O O . GLU A 1 156 ? 39.608 0.380 -52.084 1.00 94.56 156 GLU A O 1
ATOM 1263 N N . LYS A 1 157 ? 39.589 -0.037 -49.869 1.00 94.12 157 LYS A N 1
ATOM 1264 C CA . LYS A 1 157 ? 41.043 0.035 -49.708 1.00 94.12 157 LYS A CA 1
ATOM 1265 C C . LYS A 1 157 ? 41.751 -1.087 -50.469 1.00 94.12 157 LYS A C 1
ATOM 1267 O O . LYS A 1 157 ? 42.688 -0.801 -51.208 1.00 94.12 157 LYS A O 1
ATOM 1272 N N . ALA A 1 158 ? 41.271 -2.327 -50.359 1.00 92.56 158 ALA A N 1
ATOM 1273 C CA . ALA A 1 158 ? 41.840 -3.462 -51.085 1.00 92.56 158 ALA A CA 1
ATOM 1274 C C . ALA A 1 158 ? 41.741 -3.282 -52.609 1.00 92.56 158 ALA A C 1
ATOM 1276 O O . ALA A 1 158 ? 42.685 -3.593 -53.335 1.00 92.56 158 ALA A O 1
ATOM 1277 N N . LYS A 1 159 ? 40.621 -2.733 -53.103 1.00 93.94 159 LYS A N 1
ATOM 1278 C CA . LYS A 1 159 ? 40.447 -2.442 -54.530 1.00 93.94 159 LYS A CA 1
ATOM 1279 C C . LYS A 1 159 ? 41.407 -1.351 -55.012 1.00 93.94 159 LYS A C 1
ATOM 1281 O O . LYS A 1 159 ? 42.048 -1.536 -56.041 1.00 93.94 159 LYS A O 1
ATOM 1286 N N . LYS A 1 160 ? 41.545 -0.255 -54.257 1.00 93.12 160 LYS A N 1
ATOM 1287 C CA . LYS A 1 160 ? 42.495 0.829 -54.566 1.00 93.12 160 LYS A CA 1
ATOM 1288 C C . LYS A 1 160 ? 43.942 0.339 -54.578 1.00 93.12 160 LYS A C 1
ATOM 1290 O O . LYS A 1 160 ? 44.666 0.650 -55.514 1.00 93.12 160 LYS A O 1
ATOM 1295 N N . GLU A 1 161 ? 44.349 -0.456 -53.587 1.00 92.88 161 GLU A N 1
ATOM 1296 C CA . GLU A 1 161 ? 45.702 -1.028 -53.530 1.00 92.88 161 GLU A CA 1
ATOM 1297 C C . GLU A 1 161 ? 45.972 -1.980 -54.709 1.00 92.88 161 GLU A C 1
ATOM 1299 O O . GLU A 1 161 ? 47.056 -1.944 -55.291 1.00 92.88 161 GLU A O 1
ATOM 1304 N N . ALA A 1 162 ? 44.988 -2.794 -55.111 1.00 91.81 162 ALA A N 1
ATOM 1305 C CA . ALA A 1 162 ? 45.111 -3.669 -56.276 1.00 91.81 162 ALA A CA 1
ATOM 1306 C C . ALA A 1 162 ? 45.199 -2.887 -57.602 1.00 91.81 162 ALA A C 1
ATOM 1308 O O . ALA A 1 162 ? 46.033 -3.216 -58.445 1.00 91.81 162 ALA A O 1
ATOM 1309 N N . GLU A 1 163 ? 44.377 -1.846 -57.781 1.00 93.38 163 GLU A N 1
ATOM 1310 C CA . GLU A 1 163 ? 44.420 -0.967 -58.960 1.00 93.38 163 GLU A CA 1
ATOM 1311 C C . GLU A 1 163 ? 45.747 -0.197 -59.047 1.00 93.38 163 GLU A C 1
ATOM 1313 O O . GLU A 1 163 ? 46.350 -0.130 -60.119 1.00 93.38 163 GLU A O 1
ATOM 1318 N N . GLU A 1 164 ? 46.247 0.338 -57.927 1.00 93.44 164 GLU A N 1
ATOM 1319 C CA . GLU A 1 164 ? 47.526 1.057 -57.888 1.00 93.44 164 GLU A CA 1
ATOM 1320 C C . GLU A 1 164 ? 48.703 0.125 -58.206 1.00 93.44 164 GLU A C 1
ATOM 1322 O O . GLU A 1 164 ? 49.593 0.490 -58.976 1.00 93.44 164 GLU A O 1
ATOM 1327 N N . LYS A 1 165 ? 48.688 -1.102 -57.668 1.00 93.06 165 LYS A N 1
ATOM 1328 C CA . LYS A 1 165 ? 49.720 -2.103 -57.954 1.00 93.06 165 LYS A CA 1
ATOM 1329 C C . LYS A 1 165 ? 49.710 -2.525 -59.425 1.00 93.06 165 LYS A C 1
ATOM 1331 O O . LYS A 1 165 ? 50.769 -2.557 -60.042 1.00 93.06 165 LYS A O 1
ATOM 1336 N N . ALA A 1 166 ? 48.533 -2.777 -60.002 1.00 91.12 166 ALA A N 1
ATOM 1337 C CA . ALA A 1 166 ? 48.407 -3.123 -61.417 1.00 91.12 166 ALA A CA 1
ATOM 1338 C C . ALA A 1 166 ? 48.876 -1.986 -62.342 1.00 91.12 166 ALA A C 1
ATOM 1340 O O . ALA A 1 166 ? 49.501 -2.251 -63.366 1.00 91.12 166 ALA A O 1
ATOM 1341 N N . LYS A 1 167 ? 48.614 -0.721 -61.977 1.00 92.69 167 LYS A N 1
ATOM 1342 C CA . LYS A 1 167 ? 49.094 0.440 -62.741 1.00 92.69 167 LYS A CA 1
ATOM 1343 C C . LYS A 1 167 ? 50.618 0.567 -62.683 1.00 92.69 167 LYS A C 1
ATOM 1345 O O . LYS A 1 167 ? 51.226 0.755 -63.729 1.00 92.69 167 LYS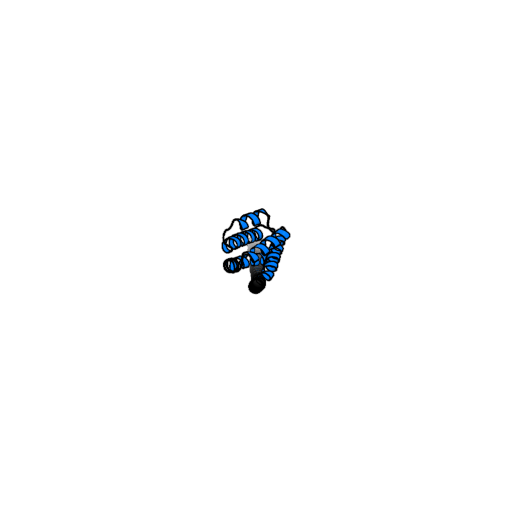 A O 1
ATOM 1350 N N . LYS A 1 168 ? 51.226 0.402 -61.499 1.00 91.75 168 LYS A N 1
ATOM 1351 C CA . LYS A 1 168 ? 52.692 0.421 -61.339 1.00 91.75 168 LYS A CA 1
ATOM 1352 C C . LYS A 1 168 ? 53.375 -0.710 -62.105 1.00 91.75 168 LYS A C 1
ATOM 1354 O O . LYS A 1 168 ? 54.327 -0.445 -62.820 1.00 91.75 168 LYS A O 1
ATOM 1359 N N . GLU A 1 169 ? 52.857 -1.938 -62.023 1.00 90.62 169 GLU A N 1
ATOM 1360 C CA . GLU A 1 169 ? 53.412 -3.077 -62.774 1.00 90.62 169 GLU A CA 1
ATOM 1361 C C . GLU A 1 169 ? 53.291 -2.887 -64.298 1.00 90.62 169 GLU A C 1
ATOM 1363 O O . GLU A 1 169 ? 54.149 -3.349 -65.048 1.00 90.62 169 GLU A O 1
ATOM 1368 N N . ALA A 1 170 ? 52.234 -2.222 -64.779 1.00 89.31 170 ALA A N 1
ATOM 1369 C CA . ALA A 1 170 ? 52.084 -1.899 -66.197 1.00 89.31 170 ALA A CA 1
ATOM 1370 C C . ALA A 1 170 ? 53.037 -0.778 -66.651 1.00 89.31 170 ALA A C 1
ATOM 1372 O O . ALA A 1 170 ? 53.587 -0.870 -67.746 1.00 89.31 170 ALA A O 1
ATOM 1373 N N . GLU A 1 171 ? 53.239 0.253 -65.823 1.00 90.75 171 GLU A N 1
ATOM 1374 C CA . GLU A 1 171 ? 54.207 1.332 -66.073 1.00 90.75 171 GLU A CA 1
ATOM 1375 C C . GLU A 1 171 ? 55.648 0.796 -66.076 1.00 90.75 171 GLU A C 1
ATOM 1377 O O . GLU A 1 171 ? 56.369 1.045 -67.037 1.00 90.75 171 GLU A O 1
ATOM 1382 N N . GLU A 1 172 ? 56.040 -0.023 -65.091 1.00 90.38 172 GLU A N 1
ATOM 1383 C CA . GLU A 1 172 ? 57.372 -0.653 -65.047 1.00 90.38 172 GLU A CA 1
ATOM 1384 C C . GLU A 1 172 ? 57.629 -1.541 -66.269 1.00 90.38 172 GLU A C 1
ATOM 1386 O O . GLU A 1 172 ? 58.699 -1.468 -66.866 1.00 90.38 172 GLU A O 1
ATOM 1391 N N . LYS A 1 173 ? 56.644 -2.343 -66.698 1.00 90.12 173 LYS A N 1
ATOM 1392 C CA . LYS A 1 173 ? 56.785 -3.156 -67.917 1.00 90.12 173 LYS A CA 1
ATOM 1393 C C . LYS A 1 173 ? 56.924 -2.313 -69.178 1.00 90.12 173 LYS A C 1
ATOM 1395 O O . LYS A 1 173 ? 57.683 -2.690 -70.063 1.00 90.12 173 LYS A O 1
ATOM 1400 N N . ALA A 1 174 ? 56.189 -1.206 -69.277 1.00 87.19 174 ALA A N 1
ATOM 1401 C CA . ALA A 1 174 ? 56.299 -0.305 -70.419 1.00 87.19 174 ALA A CA 1
ATOM 1402 C C . ALA A 1 174 ? 57.676 0.379 -70.459 1.00 87.19 174 ALA A C 1
ATOM 1404 O O . ALA A 1 174 ? 58.278 0.448 -71.527 1.00 87.19 174 ALA A O 1
ATOM 1405 N N . GLU A 1 175 ? 58.205 0.814 -69.310 1.00 88.50 175 GLU A N 1
ATOM 1406 C CA . GLU A 1 175 ? 59.565 1.363 -69.210 1.00 88.50 175 GLU A CA 1
ATOM 1407 C C . GLU A 1 175 ? 60.641 0.301 -69.507 1.00 88.50 175 GLU A C 1
ATOM 1409 O O . GLU A 1 175 ? 61.609 0.585 -70.214 1.00 88.50 175 GLU A O 1
ATOM 1414 N N . GLU A 1 176 ? 60.483 -0.939 -69.030 1.00 86.50 176 GLU A N 1
ATOM 1415 C CA . GLU A 1 176 ? 61.386 -2.048 -69.374 1.00 86.50 176 GLU A CA 1
ATOM 1416 C C . GLU A 1 176 ? 61.357 -2.359 -70.878 1.00 86.50 176 GLU A C 1
ATOM 1418 O O . GLU A 1 176 ? 62.414 -2.507 -71.486 1.00 86.50 176 GLU A O 1
ATOM 1423 N N . GLU A 1 177 ? 60.183 -2.418 -71.513 1.00 84.06 177 GLU A N 1
ATOM 1424 C CA . GLU A 1 177 ? 60.083 -2.632 -72.963 1.00 84.06 177 GLU A CA 1
ATOM 1425 C C . GLU A 1 177 ? 60.674 -1.462 -73.765 1.00 84.06 177 GLU A C 1
ATOM 1427 O O . GLU A 1 177 ? 61.380 -1.694 -74.748 1.00 84.06 177 GLU A O 1
ATOM 1432 N N . GLU A 1 178 ? 60.445 -0.214 -73.344 1.00 83.94 178 GLU A N 1
ATOM 1433 C CA . GLU A 1 178 ? 61.002 0.976 -73.999 1.00 83.94 178 GLU A CA 1
ATOM 1434 C C . GLU A 1 178 ? 62.533 1.028 -73.870 1.00 83.94 178 GLU A C 1
ATOM 1436 O O . GLU A 1 178 ? 63.239 1.270 -74.853 1.00 83.94 178 GLU A O 1
ATOM 1441 N N . THR A 1 179 ? 63.069 0.731 -72.684 1.00 84.19 179 THR A N 1
ATOM 1442 C CA . THR A 1 179 ? 64.521 0.663 -72.461 1.00 84.19 179 THR A CA 1
ATOM 1443 C C . THR A 1 179 ? 65.170 -0.491 -73.225 1.00 84.19 179 THR A C 1
ATOM 1445 O O . THR A 1 179 ? 66.255 -0.310 -73.780 1.00 84.19 179 THR A O 1
ATOM 1448 N N . LEU A 1 180 ? 64.510 -1.651 -73.324 1.00 82.00 180 LEU A N 1
ATOM 1449 C CA . LEU A 1 180 ? 64.992 -2.787 -74.113 1.00 82.00 180 LEU A CA 1
ATOM 1450 C C . LEU A 1 180 ? 64.977 -2.478 -75.619 1.00 82.00 180 LEU A C 1
ATOM 1452 O O . LEU A 1 180 ? 65.929 -2.820 -76.319 1.00 82.00 180 LEU A O 1
ATOM 1456 N N . ALA A 1 181 ? 63.936 -1.796 -76.112 1.00 80.44 181 ALA A N 1
ATOM 1457 C CA . ALA A 1 181 ? 63.828 -1.366 -77.507 1.00 80.44 181 ALA A CA 1
ATOM 1458 C C . ALA A 1 181 ? 64.864 -0.294 -77.885 1.00 80.44 181 ALA A C 1
ATOM 1460 O O . ALA A 1 181 ? 65.325 -0.274 -79.021 1.00 80.44 181 ALA A O 1
ATOM 1461 N N . ALA A 1 182 ? 65.267 0.570 -76.949 1.00 79.50 182 ALA A N 1
ATOM 1462 C CA . ALA A 1 182 ? 66.317 1.568 -77.173 1.00 79.50 182 ALA A CA 1
ATOM 1463 C C . ALA A 1 182 ? 67.745 0.978 -77.223 1.00 79.50 182 ALA A C 1
ATOM 1465 O O . ALA A 1 182 ? 68.679 1.668 -77.634 1.00 79.50 182 ALA A O 1
ATOM 1466 N N . LEU A 1 183 ? 67.927 -0.273 -76.782 1.00 76.81 183 LEU A N 1
ATOM 1467 C CA . LEU A 1 183 ? 69.216 -0.975 -76.701 1.00 76.81 183 LEU A CA 1
ATOM 1468 C C . LEU A 1 183 ? 69.479 -1.946 -77.871 1.00 76.81 183 LEU A C 1
ATOM 1470 O O . LEU A 1 183 ? 70.594 -2.466 -77.964 1.00 76.81 183 LEU A O 1
ATOM 1474 N N . MET A 1 184 ? 68.486 -2.194 -78.736 1.00 69.50 184 MET A N 1
ATOM 1475 C CA . MET A 1 184 ? 68.580 -3.039 -79.942 1.00 69.50 184 MET A CA 1
ATOM 1476 C C . MET A 1 184 ? 68.764 -2.209 -81.213 1.00 69.50 184 MET A C 1
ATOM 1478 O O . MET A 1 184 ? 69.504 -2.690 -82.102 1.00 69.50 184 MET A O 1
#